Protein AF-A0A4P6MFE2-F1 (afdb_monomer_lite)

Structure (mmCIF, N/CA/C/O backbone):
data_AF-A0A4P6MFE2-F1
#
_entry.id   AF-A0A4P6MFE2-F1
#
loop_
_atom_site.group_PDB
_atom_site.id
_atom_site.type_symbol
_atom_site.label_atom_id
_atom_site.label_alt_id
_atom_site.label_comp_id
_atom_site.label_asym_id
_atom_site.label_entity_id
_atom_site.label_seq_id
_atom_site.pdbx_PDB_ins_code
_atom_site.Cartn_x
_atom_site.Cartn_y
_atom_site.Cartn_z
_atom_site.occupancy
_atom_site.B_iso_or_equiv
_atom_site.auth_seq_id
_atom_site.auth_comp_id
_atom_site.auth_asym_id
_atom_site.auth_atom_id
_atom_site.pdbx_PDB_model_num
ATOM 1 N N . MET A 1 1 ? 36.487 8.133 -42.941 1.00 57.69 1 MET A N 1
ATOM 2 C CA . MET A 1 1 ? 37.103 6.856 -43.356 1.00 57.69 1 MET A CA 1
ATOM 3 C C . MET A 1 1 ? 37.326 5.916 -42.174 1.00 57.69 1 MET A C 1
ATOM 5 O O . MET A 1 1 ? 36.623 4.921 -42.115 1.00 57.69 1 MET A O 1
ATOM 9 N N . SER A 1 2 ? 38.196 6.210 -41.194 1.00 71.75 2 SER A N 1
ATOM 10 C CA . SER A 1 2 ? 38.394 5.319 -40.022 1.00 71.75 2 SER A CA 1
ATOM 11 C C . SER A 1 2 ? 37.119 5.110 -39.191 1.00 71.75 2 SER A C 1
ATOM 13 O O . SER A 1 2 ? 36.748 3.982 -38.875 1.00 71.75 2 SER A O 1
ATOM 15 N N . LYS A 1 3 ? 36.383 6.197 -38.931 1.00 83.31 3 LYS A N 1
ATOM 16 C CA . LYS A 1 3 ? 35.107 6.154 -38.204 1.00 83.31 3 LYS A CA 1
ATOM 17 C C . LYS A 1 3 ? 34.006 5.387 -38.947 1.00 83.31 3 LYS A C 1
ATOM 19 O O . LYS A 1 3 ? 33.107 4.850 -38.314 1.00 83.31 3 LYS A O 1
ATOM 24 N N . ASP A 1 4 ? 34.088 5.276 -40.273 1.00 85.62 4 ASP A N 1
ATOM 25 C CA . ASP A 1 4 ? 33.105 4.531 -41.068 1.00 85.62 4 ASP A CA 1
ATOM 26 C C . ASP A 1 4 ? 33.291 3.019 -40.899 1.00 85.62 4 ASP A C 1
ATOM 28 O O . ASP A 1 4 ? 32.313 2.283 -40.770 1.00 85.62 4 ASP A O 1
ATOM 32 N N . ALA A 1 5 ? 34.538 2.540 -40.853 1.00 85.50 5 ALA A N 1
ATOM 33 C CA . ALA A 1 5 ? 34.845 1.142 -40.545 1.00 85.50 5 ALA A CA 1
ATOM 34 C C . ALA A 1 5 ? 34.413 0.780 -39.116 1.00 85.50 5 ALA A C 1
ATOM 36 O O . ALA A 1 5 ? 33.721 -0.219 -38.917 1.00 85.50 5 ALA A O 1
ATOM 37 N N . LEU A 1 6 ? 34.730 1.646 -38.149 1.00 87.88 6 LEU A N 1
ATOM 38 C CA . LEU A 1 6 ? 34.295 1.516 -36.759 1.00 87.88 6 LEU A CA 1
ATOM 39 C C . LEU A 1 6 ? 32.760 1.496 -36.637 1.00 87.88 6 LEU A C 1
ATOM 41 O O . LEU A 1 6 ? 32.194 0.660 -35.939 1.00 87.88 6 LEU A O 1
ATOM 45 N N . ASN A 1 7 ? 32.067 2.355 -37.387 1.00 89.94 7 ASN A N 1
ATOM 46 C CA . ASN A 1 7 ? 30.610 2.362 -37.428 1.00 89.94 7 ASN A CA 1
ATOM 47 C C . ASN A 1 7 ? 30.027 1.078 -38.031 1.00 89.94 7 ASN A C 1
ATOM 49 O O . ASN A 1 7 ? 29.059 0.571 -37.475 1.00 89.94 7 ASN A O 1
ATOM 53 N N . ALA A 1 8 ? 30.603 0.525 -39.102 1.00 87.81 8 ALA A N 1
ATOM 54 C CA . ALA A 1 8 ? 30.139 -0.757 -39.647 1.00 87.81 8 ALA A CA 1
ATOM 55 C C . ALA A 1 8 ? 30.322 -1.913 -38.657 1.00 87.81 8 ALA A C 1
ATOM 57 O O . ALA A 1 8 ? 29.468 -2.793 -38.573 1.00 87.81 8 ALA A O 1
ATOM 58 N N . PHE A 1 9 ? 31.408 -1.901 -37.883 1.00 89.75 9 PHE A N 1
ATOM 59 C CA . PHE A 1 9 ? 31.580 -2.854 -36.791 1.00 89.75 9 PHE A CA 1
ATOM 60 C C . PHE A 1 9 ? 30.488 -2.681 -35.726 1.00 89.75 9 PHE A C 1
ATOM 62 O O . PHE A 1 9 ? 29.841 -3.655 -35.345 1.00 89.75 9 PHE A O 1
ATOM 69 N N . GLY A 1 10 ? 30.193 -1.438 -35.334 1.00 91.81 10 GLY A N 1
ATOM 70 C CA . GLY A 1 10 ? 29.069 -1.133 -34.451 1.00 91.81 10 GLY A CA 1
ATOM 71 C C . GLY A 1 10 ? 27.715 -1.616 -34.981 1.00 91.81 10 GLY A C 1
ATOM 72 O O . GLY A 1 10 ? 26.922 -2.150 -34.213 1.00 91.81 10 GLY A O 1
ATOM 73 N N . ASP A 1 11 ? 27.453 -1.497 -36.287 1.00 93.00 11 ASP A N 1
ATOM 74 C CA . ASP A 1 11 ? 26.205 -1.976 -36.906 1.00 93.00 11 ASP A CA 1
ATOM 75 C C . ASP A 1 11 ? 26.032 -3.493 -36.732 1.00 93.00 11 ASP A C 1
ATOM 77 O O . ASP A 1 11 ? 24.930 -3.967 -36.452 1.00 93.00 11 ASP A O 1
ATOM 81 N N . LEU A 1 12 ? 27.125 -4.256 -36.842 1.00 91.94 12 LEU A N 1
ATOM 82 C CA . LEU A 1 12 ? 27.120 -5.703 -36.630 1.00 91.94 12 LEU A CA 1
ATOM 83 C C . LEU A 1 12 ? 26.811 -6.064 -35.170 1.00 91.94 12 LEU A C 1
ATOM 85 O O . LEU A 1 12 ? 25.981 -6.941 -34.918 1.00 91.94 12 LEU A O 1
ATOM 89 N N . ILE A 1 13 ? 27.430 -5.365 -34.214 1.00 93.19 13 ILE A N 1
ATOM 90 C CA . ILE A 1 13 ? 27.187 -5.573 -32.778 1.00 93.19 13 ILE A CA 1
ATOM 91 C C . ILE A 1 13 ? 25.732 -5.249 -32.419 1.00 93.19 13 ILE A C 1
ATOM 93 O O . ILE A 1 13 ? 25.053 -6.064 -31.792 1.00 93.19 13 ILE A O 1
ATOM 97 N N . ILE A 1 14 ? 25.223 -4.096 -32.863 1.00 95.38 14 ILE A N 1
ATOM 98 C CA . ILE A 1 14 ? 23.838 -3.687 -32.602 1.00 95.38 14 ILE A CA 1
ATOM 99 C C . ILE A 1 14 ? 22.838 -4.618 -33.294 1.00 95.38 14 ILE A C 1
ATOM 101 O O . ILE A 1 14 ? 21.817 -4.956 -32.701 1.00 95.38 14 ILE A O 1
ATOM 105 N N . GLY A 1 15 ? 23.139 -5.107 -34.499 1.00 95.31 15 GLY A N 1
ATOM 106 C CA . GLY A 1 15 ? 22.303 -6.096 -35.180 1.00 95.31 15 GLY A CA 1
ATOM 107 C C . GLY A 1 15 ? 22.151 -7.393 -34.378 1.00 95.31 15 GLY A C 1
ATOM 108 O O . GLY A 1 15 ? 21.034 -7.880 -34.200 1.00 95.31 15 GLY A O 1
ATOM 109 N N . ALA A 1 16 ? 23.252 -7.927 -33.839 1.00 93.25 16 ALA A N 1
ATOM 110 C CA . ALA A 1 16 ? 23.222 -9.130 -33.004 1.00 93.25 16 ALA A CA 1
ATOM 111 C C . ALA A 1 16 ? 22.475 -8.902 -31.677 1.00 93.25 16 ALA A C 1
ATOM 113 O O . ALA A 1 16 ? 21.668 -9.742 -31.260 1.00 93.25 16 ALA A O 1
ATOM 114 N N . ARG A 1 17 ? 22.701 -7.746 -31.040 1.00 93.94 17 ARG A N 1
ATOM 115 C CA . ARG A 1 17 ? 21.992 -7.310 -29.830 1.00 93.94 17 ARG A CA 1
ATOM 116 C C . ARG A 1 17 ? 20.483 -7.269 -30.048 1.00 93.94 17 ARG A C 1
ATOM 118 O O . ARG A 1 17 ? 19.732 -7.928 -29.331 1.00 93.94 17 ARG A O 1
ATOM 125 N N . ASP A 1 18 ? 20.048 -6.508 -31.046 1.00 94.94 18 ASP A N 1
ATOM 126 C CA . ASP A 1 18 ? 18.635 -6.258 -31.311 1.00 94.94 18 ASP A CA 1
ATOM 127 C C . ASP A 1 18 ? 17.922 -7.550 -31.723 1.00 94.94 18 ASP A C 1
ATOM 129 O O . ASP A 1 18 ? 16.813 -7.804 -31.260 1.00 94.94 18 ASP A O 1
ATOM 133 N N . GLN A 1 19 ? 18.573 -8.416 -32.508 1.00 93.75 19 GLN A N 1
ATOM 134 C CA . GLN A 1 19 ? 18.032 -9.735 -32.848 1.00 93.75 19 GLN A CA 1
ATOM 135 C C . GLN A 1 19 ? 17.847 -10.625 -31.610 1.00 93.75 19 GLN A C 1
ATOM 137 O O . GLN A 1 19 ? 16.862 -11.362 -31.516 1.00 93.75 19 GLN A O 1
ATOM 142 N N . THR A 1 20 ? 18.778 -10.560 -30.656 1.00 91.56 20 THR A N 1
ATOM 143 C CA . THR A 1 20 ? 18.694 -11.311 -29.395 1.00 91.56 20 THR A CA 1
ATOM 144 C C . THR A 1 20 ? 17.540 -10.803 -28.534 1.00 91.56 20 THR A C 1
ATOM 146 O O . THR A 1 20 ? 16.741 -11.605 -28.049 1.00 91.56 20 THR A O 1
ATOM 149 N N . LEU A 1 21 ? 17.401 -9.480 -28.404 1.00 90.44 21 LEU A N 1
ATOM 150 C CA . LEU A 1 21 ? 16.270 -8.856 -27.718 1.00 90.44 21 LEU A CA 1
ATOM 151 C C . LEU A 1 21 ? 14.937 -9.211 -28.379 1.00 90.44 21 LEU A C 1
ATOM 153 O O . LEU A 1 21 ? 14.009 -9.620 -27.688 1.00 90.44 21 LEU A O 1
ATOM 157 N N . GLU A 1 22 ? 14.838 -9.125 -29.708 1.00 91.06 22 GLU A N 1
ATOM 158 C CA . GLU A 1 22 ? 13.628 -9.505 -30.447 1.00 91.06 22 GLU A CA 1
ATOM 159 C C . GLU A 1 22 ? 13.215 -10.955 -30.161 1.00 91.06 22 GLU A C 1
ATOM 161 O O . GLU A 1 22 ? 12.031 -11.218 -29.947 1.00 91.06 22 GLU A O 1
ATOM 166 N N . ASN A 1 23 ? 14.175 -11.882 -30.116 1.00 87.62 23 ASN A N 1
ATOM 167 C CA . ASN A 1 23 ? 13.907 -13.289 -29.821 1.00 87.62 23 ASN A CA 1
ATOM 168 C C . ASN A 1 23 ? 13.422 -13.486 -28.376 1.00 87.62 23 ASN A C 1
ATOM 170 O O . ASN A 1 23 ? 12.394 -14.123 -28.161 1.00 87.62 23 ASN A O 1
ATOM 174 N N . LEU A 1 24 ? 14.101 -12.887 -27.393 1.00 86.00 24 LEU A N 1
ATOM 175 C CA . LEU A 1 24 ? 13.720 -13.004 -25.979 1.00 86.00 24 LEU A CA 1
ATOM 176 C C . LEU A 1 24 ? 12.353 -12.379 -25.687 1.00 86.00 24 LEU A C 1
ATOM 178 O O . LEU A 1 24 ? 11.550 -12.950 -24.951 1.00 86.00 24 LEU A O 1
ATOM 182 N N . LEU A 1 25 ? 12.070 -11.218 -26.278 1.00 84.94 25 LEU A N 1
ATOM 183 C CA . LEU A 1 25 ? 10.782 -10.547 -26.121 1.00 84.94 25 LEU A CA 1
ATOM 184 C C . LEU A 1 25 ? 9.653 -11.348 -26.774 1.00 84.94 25 LEU A C 1
ATOM 186 O O . LEU A 1 25 ? 8.580 -11.478 -26.185 1.00 84.94 25 LEU A O 1
ATOM 190 N N . ARG A 1 26 ? 9.902 -11.942 -27.949 1.00 84.50 26 ARG A N 1
ATOM 191 C CA . ARG A 1 26 ? 8.947 -12.848 -28.598 1.00 84.50 26 ARG A CA 1
ATOM 192 C C . ARG A 1 26 ? 8.632 -14.047 -27.705 1.00 84.50 26 ARG A C 1
ATOM 194 O O . ARG A 1 26 ? 7.463 -14.384 -27.553 1.00 84.50 26 ARG A O 1
ATOM 201 N N . ASP A 1 27 ? 9.640 -14.642 -27.072 1.00 79.31 27 ASP A N 1
ATOM 202 C CA . ASP A 1 27 ? 9.457 -15.781 -26.165 1.00 79.31 27 ASP A CA 1
ATOM 203 C C . ASP A 1 27 ? 8.660 -15.419 -24.898 1.00 79.31 27 ASP A C 1
ATOM 205 O O . ASP A 1 27 ? 7.917 -16.254 -24.371 1.00 79.31 27 ASP A O 1
ATOM 209 N N . LEU A 1 28 ? 8.772 -14.175 -24.415 1.00 75.62 28 LEU A N 1
ATOM 210 C CA . LEU A 1 28 ? 7.957 -13.666 -23.306 1.00 75.62 28 LEU A CA 1
ATOM 211 C C . LEU A 1 28 ? 6.475 -13.502 -23.683 1.00 75.62 28 LEU A C 1
ATOM 213 O O . LEU A 1 28 ? 5.611 -13.733 -22.835 1.00 75.62 28 LEU A O 1
ATOM 217 N N . ASP A 1 29 ? 6.176 -13.118 -24.928 1.00 72.81 29 ASP A N 1
ATOM 218 C CA . ASP A 1 29 ? 4.813 -12.827 -25.398 1.00 72.81 29 ASP A CA 1
ATOM 219 C C . ASP A 1 29 ? 3.970 -14.076 -25.717 1.00 72.81 29 ASP A C 1
ATOM 221 O O . ASP A 1 29 ? 2.737 -14.016 -25.690 1.00 72.81 29 ASP A O 1
ATOM 225 N N . VAL A 1 30 ? 4.589 -15.230 -25.985 1.00 72.88 30 VAL A N 1
ATOM 226 C CA . VAL A 1 30 ? 3.856 -16.468 -26.304 1.00 72.88 30 VAL A CA 1
ATOM 227 C C . VAL A 1 30 ? 3.182 -17.032 -25.044 1.00 72.88 30 VAL A C 1
ATOM 229 O O . VAL A 1 30 ? 3.787 -17.763 -24.260 1.00 72.88 30 VAL A O 1
ATOM 232 N N . ARG A 1 31 ? 1.897 -16.719 -24.833 1.00 59.81 31 ARG A N 1
ATOM 233 C CA . ARG A 1 31 ? 1.066 -17.335 -23.780 1.00 59.81 31 ARG A CA 1
ATOM 234 C C . ARG A 1 31 ? 0.709 -18.780 -24.163 1.00 59.81 31 ARG A C 1
ATOM 236 O O . ARG A 1 31 ? 0.210 -19.019 -25.256 1.00 59.81 31 ARG A O 1
ATOM 243 N N . GLY A 1 32 ? 0.930 -19.740 -23.259 1.00 51.41 32 GLY A N 1
ATOM 244 C CA . GLY A 1 32 ? 0.413 -21.115 -23.393 1.00 51.41 32 GLY A CA 1
ATOM 245 C C . GLY A 1 32 ? 1.333 -22.161 -24.036 1.00 51.41 32 GLY A C 1
ATOM 246 O O . GLY A 1 32 ? 0.904 -23.292 -24.244 1.00 51.41 32 GLY A O 1
ATOM 247 N N . SER A 1 33 ? 2.597 -21.850 -24.333 1.00 48.06 33 SER A N 1
ATOM 248 C CA . SER A 1 33 ? 3.541 -22.864 -24.826 1.00 48.06 33 SER A CA 1
ATOM 249 C C . SER A 1 33 ? 4.211 -23.608 -23.661 1.00 48.06 33 SER A C 1
ATOM 251 O O . SER A 1 33 ? 4.883 -22.966 -22.849 1.00 48.06 33 SER A O 1
ATOM 253 N N . ASN A 1 34 ? 4.127 -24.943 -23.632 1.00 49.31 34 ASN A N 1
ATOM 254 C CA . ASN A 1 34 ? 4.870 -25.858 -22.740 1.00 49.31 34 ASN A CA 1
ATOM 255 C C . ASN A 1 34 ? 6.396 -25.864 -23.006 1.00 49.31 34 ASN A C 1
ATOM 257 O O . ASN A 1 34 ? 7.039 -26.912 -23.018 1.00 49.31 34 ASN A O 1
ATOM 261 N N . HIS A 1 35 ? 6.993 -24.709 -23.286 1.00 51.62 35 HIS A N 1
ATOM 262 C CA . HIS A 1 35 ? 8.415 -24.606 -23.570 1.00 51.62 35 HIS A CA 1
ATOM 263 C C . HIS A 1 35 ? 9.216 -24.606 -22.268 1.00 51.62 35 HIS A C 1
ATOM 265 O O . HIS A 1 35 ? 9.235 -23.627 -21.524 1.00 51.62 35 HIS A O 1
ATOM 271 N N . THR A 1 36 ? 9.899 -25.721 -22.022 1.00 51.12 36 THR A N 1
ATOM 272 C CA . THR A 1 36 ? 11.020 -25.831 -21.088 1.00 51.12 36 THR A CA 1
ATOM 273 C C . THR A 1 36 ? 12.192 -25.009 -21.631 1.00 51.12 36 THR A C 1
ATOM 275 O O . THR A 1 36 ? 12.742 -25.354 -22.676 1.00 51.12 36 THR A O 1
ATOM 278 N N . GLY A 1 37 ? 12.567 -23.912 -20.967 1.00 63.19 37 GLY A N 1
ATOM 279 C CA . GLY A 1 37 ? 13.690 -23.078 -21.404 1.00 63.19 37 GLY A CA 1
ATOM 280 C C . GLY A 1 37 ? 13.824 -21.757 -20.644 1.00 63.19 37 GLY A C 1
ATOM 281 O O . GLY A 1 37 ? 13.064 -21.469 -19.723 1.00 63.19 37 GLY A O 1
ATOM 282 N N . PHE A 1 38 ? 14.787 -20.924 -21.042 1.00 63.31 38 PHE A N 1
ATOM 283 C CA . PHE A 1 38 ? 15.070 -19.634 -20.396 1.00 63.31 38 PHE A CA 1
ATOM 284 C C . PHE A 1 38 ? 13.829 -18.717 -20.327 1.00 63.31 38 PHE A C 1
ATOM 286 O O . PHE A 1 38 ? 13.573 -18.098 -19.296 1.00 63.31 38 PHE A O 1
ATOM 293 N N . GLY A 1 39 ? 12.970 -18.731 -21.354 1.00 61.16 39 GLY A N 1
ATOM 294 C CA . GLY A 1 39 ? 11.720 -17.961 -21.377 1.00 61.16 39 GLY A CA 1
ATOM 295 C C . GLY A 1 39 ? 10.705 -18.325 -20.279 1.00 61.16 39 GLY A C 1
ATOM 296 O O . GLY A 1 39 ? 9.951 -17.461 -19.836 1.00 61.16 39 GLY A O 1
ATOM 297 N N . SER A 1 40 ? 10.670 -19.566 -19.770 1.00 63.59 40 SER A N 1
ATOM 298 C CA . SER A 1 40 ? 9.804 -19.907 -18.622 1.00 63.59 40 SER A CA 1
ATOM 299 C C . SER A 1 40 ? 10.351 -19.357 -17.300 1.00 63.59 40 SER A C 1
ATOM 301 O O . SER A 1 40 ? 9.572 -18.934 -16.449 1.00 63.59 40 SER A O 1
ATOM 303 N N . LEU A 1 41 ? 11.680 -19.301 -17.142 1.00 64.25 41 LEU A N 1
ATOM 304 C CA . LEU A 1 41 ? 12.325 -18.700 -15.967 1.00 64.25 41 LEU A CA 1
ATOM 305 C C . LEU A 1 41 ? 12.090 -17.186 -15.906 1.00 64.25 41 LEU A C 1
ATOM 307 O O . LEU A 1 41 ? 11.810 -16.655 -14.832 1.00 64.25 41 LEU A O 1
ATOM 311 N N . LEU A 1 42 ? 12.156 -16.507 -17.055 1.00 66.81 42 LEU A N 1
ATOM 312 C CA . LEU A 1 42 ? 11.918 -15.065 -17.140 1.00 66.81 42 LEU A CA 1
ATOM 313 C C . LEU A 1 42 ? 10.451 -14.698 -16.855 1.00 66.81 42 LEU A C 1
ATOM 315 O O . LEU A 1 42 ? 10.189 -13.710 -16.168 1.00 66.81 42 LEU A O 1
ATOM 319 N N . ARG A 1 43 ? 9.491 -15.522 -17.306 1.00 65.44 43 ARG A N 1
ATOM 320 C CA . ARG A 1 43 ? 8.053 -15.307 -17.053 1.00 65.44 43 ARG A CA 1
ATOM 321 C C . ARG A 1 43 ? 7.695 -15.346 -15.566 1.00 65.44 43 ARG A C 1
ATOM 323 O O . ARG A 1 43 ? 6.952 -14.486 -15.102 1.00 65.44 43 ARG A O 1
ATOM 330 N N . ASN A 1 44 ? 8.277 -16.270 -14.800 1.00 59.53 44 ASN A N 1
ATOM 331 C CA . ASN A 1 44 ? 7.990 -16.403 -13.366 1.00 59.53 44 ASN A CA 1
ATOM 332 C C . ASN A 1 44 ? 8.559 -15.260 -12.508 1.00 59.53 44 ASN A C 1
ATOM 334 O O . ASN A 1 44 ? 8.157 -15.108 -11.358 1.00 59.53 44 ASN A O 1
ATOM 338 N N . ARG A 1 45 ? 9.494 -14.456 -13.036 1.00 58.38 45 ARG A N 1
ATOM 339 C CA . ARG A 1 45 ? 10.212 -13.424 -12.267 1.00 58.38 45 ARG A CA 1
ATOM 340 C C . ARG A 1 45 ? 9.870 -11.980 -12.638 1.00 58.38 45 ARG A C 1
ATOM 342 O O . ARG A 1 45 ? 1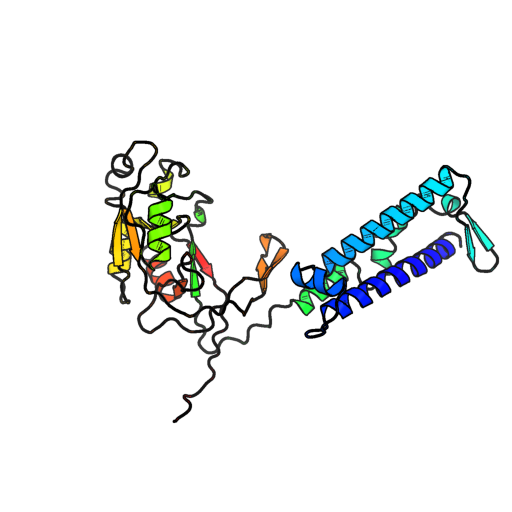0.555 -11.078 -12.172 1.00 58.38 45 ARG A O 1
ATOM 349 N N . ARG A 1 46 ? 8.806 -11.747 -13.421 1.00 65.50 46 ARG A N 1
ATOM 350 C CA . ARG A 1 46 ? 8.362 -10.393 -13.827 1.00 65.50 46 ARG A CA 1
ATOM 351 C C . ARG A 1 46 ? 9.499 -9.564 -14.453 1.00 65.50 46 ARG A C 1
ATOM 353 O O . ARG A 1 46 ? 9.700 -8.403 -14.105 1.00 65.50 46 ARG A O 1
ATOM 360 N N . VAL A 1 47 ? 10.267 -10.175 -15.353 1.00 75.88 47 VAL A N 1
ATOM 361 C CA . VAL A 1 47 ? 11.384 -9.504 -16.032 1.00 75.88 47 VAL A CA 1
ATOM 362 C C . VAL A 1 47 ? 10.840 -8.472 -17.026 1.00 75.88 47 VAL A C 1
ATOM 364 O O . VAL A 1 47 ? 9.999 -8.804 -17.858 1.00 75.88 47 VAL A O 1
ATOM 367 N N . THR A 1 48 ? 11.301 -7.223 -16.924 1.00 81.44 48 THR A N 1
ATOM 368 C CA . THR A 1 48 ? 10.898 -6.126 -17.818 1.00 81.44 48 THR A CA 1
ATOM 369 C C . THR A 1 48 ? 11.761 -6.081 -19.079 1.00 81.44 48 THR A C 1
ATOM 371 O O . THR A 1 48 ? 12.910 -6.524 -19.075 1.00 81.44 48 THR A O 1
ATOM 374 N N . ASP A 1 49 ? 11.229 -5.487 -20.150 1.00 83.56 49 ASP A N 1
ATOM 375 C CA . ASP A 1 49 ? 11.955 -5.288 -21.414 1.00 83.56 49 ASP A CA 1
ATOM 376 C C . ASP A 1 49 ? 13.238 -4.462 -21.194 1.00 83.56 49 ASP A C 1
ATOM 378 O O . ASP A 1 49 ? 14.281 -4.768 -21.770 1.00 83.56 49 ASP A O 1
ATOM 382 N N . ALA A 1 50 ? 13.181 -3.477 -20.288 1.00 82.88 50 ALA A N 1
ATOM 383 C CA . ALA A 1 50 ? 14.329 -2.674 -19.867 1.00 82.88 50 ALA A CA 1
ATOM 384 C C . ALA A 1 50 ? 15.399 -3.496 -19.142 1.00 82.88 50 ALA A C 1
ATOM 386 O O . ALA A 1 50 ? 16.575 -3.377 -19.462 1.00 82.88 50 ALA A O 1
ATOM 387 N N . LEU A 1 51 ? 14.999 -4.380 -18.223 1.00 83.44 51 LEU A N 1
ATOM 388 C CA . LEU A 1 51 ? 15.948 -5.232 -17.509 1.00 83.44 51 LEU A CA 1
ATOM 389 C C . LEU A 1 51 ? 16.642 -6.221 -18.457 1.00 83.44 51 LEU A C 1
ATOM 391 O O . LEU A 1 51 ? 17.832 -6.481 -18.311 1.00 83.44 51 LEU A O 1
ATOM 395 N N . LEU A 1 52 ? 15.923 -6.765 -19.446 1.00 87.06 52 LEU A N 1
ATOM 396 C CA . LEU A 1 52 ? 16.538 -7.624 -20.465 1.00 87.06 52 LEU A CA 1
ATOM 397 C C . LEU A 1 52 ? 17.561 -6.874 -21.314 1.00 87.06 52 LEU A C 1
ATOM 399 O O . LEU A 1 52 ? 18.630 -7.420 -21.587 1.00 87.06 52 LEU A O 1
ATOM 403 N N . ALA A 1 53 ? 17.240 -5.647 -21.724 1.00 88.94 53 ALA A N 1
ATOM 404 C CA . ALA A 1 53 ? 18.174 -4.800 -22.451 1.00 88.94 53 ALA A CA 1
ATOM 405 C C . ALA A 1 53 ? 19.415 -4.493 -21.615 1.00 88.94 53 ALA A C 1
ATOM 407 O O . ALA A 1 53 ? 20.517 -4.743 -22.085 1.00 88.94 53 ALA A O 1
ATOM 408 N N . GLU A 1 54 ? 19.246 -4.093 -20.355 1.00 86.31 54 GLU A N 1
ATOM 409 C CA . GLU A 1 54 ? 20.354 -3.788 -19.448 1.00 86.31 54 GLU A CA 1
ATOM 410 C C . GLU A 1 54 ? 21.284 -4.993 -19.240 1.00 86.31 54 GLU A C 1
ATOM 412 O O . GLU A 1 54 ? 22.506 -4.863 -19.299 1.00 86.31 54 GLU A O 1
ATOM 417 N N . VAL A 1 55 ? 20.724 -6.196 -19.072 1.00 87.06 55 VAL A N 1
ATOM 418 C CA . VAL A 1 55 ? 21.518 -7.429 -18.950 1.00 87.06 55 VAL A CA 1
ATOM 419 C C . VAL A 1 55 ? 22.337 -7.690 -20.215 1.00 87.06 55 VAL A C 1
ATOM 421 O O . VAL A 1 55 ? 23.523 -8.010 -20.125 1.00 87.06 55 VAL A O 1
ATOM 424 N N . ILE A 1 56 ? 21.728 -7.560 -21.396 1.00 91.38 56 ILE A N 1
ATOM 425 C CA . ILE A 1 56 ? 22.428 -7.773 -22.670 1.00 91.38 56 ILE A CA 1
ATOM 426 C C . ILE A 1 56 ? 23.493 -6.698 -22.892 1.00 91.38 56 ILE A C 1
ATOM 428 O O . ILE A 1 56 ? 24.597 -7.019 -23.329 1.00 91.38 56 ILE A O 1
ATOM 432 N N . ASP A 1 57 ? 23.200 -5.452 -22.540 1.00 90.75 57 ASP A N 1
ATOM 433 C CA . ASP A 1 57 ? 24.120 -4.322 -22.672 1.00 90.75 57 ASP A CA 1
ATOM 434 C C . ASP A 1 57 ? 25.338 -4.501 -21.789 1.00 90.75 57 ASP A C 1
ATOM 436 O O . ASP A 1 57 ? 26.466 -4.304 -22.238 1.00 90.75 57 ASP A O 1
ATOM 440 N N . HIS A 1 58 ? 25.125 -4.970 -20.563 1.00 88.50 58 HIS A N 1
ATOM 441 C CA . HIS A 1 58 ? 26.206 -5.266 -19.643 1.00 88.50 58 HIS A CA 1
ATOM 442 C C . HIS A 1 58 ? 27.084 -6.427 -20.137 1.00 88.50 58 HIS A C 1
ATOM 444 O O . HIS A 1 58 ? 28.311 -6.371 -20.036 1.00 88.50 58 HIS A O 1
ATOM 450 N N . LEU A 1 59 ? 26.486 -7.466 -20.731 1.00 88.56 59 LEU A N 1
ATOM 451 C CA . LEU A 1 59 ? 27.238 -8.563 -21.350 1.00 88.56 59 LEU A CA 1
ATOM 452 C C . LEU A 1 59 ? 28.070 -8.083 -22.546 1.00 88.56 59 LEU A C 1
ATOM 454 O O . LEU A 1 59 ? 29.239 -8.452 -22.662 1.00 88.56 59 LEU A O 1
ATOM 458 N N . LEU A 1 60 ? 27.495 -7.247 -23.413 1.00 89.81 60 LEU A N 1
ATOM 459 C CA . LEU A 1 60 ? 28.204 -6.672 -24.557 1.00 89.81 60 LEU A CA 1
ATOM 460 C C . LEU A 1 60 ? 29.331 -5.744 -24.114 1.00 89.81 60 LEU A C 1
ATOM 462 O O . LEU A 1 60 ? 30.429 -5.831 -24.656 1.00 89.81 60 LEU A O 1
ATOM 466 N N . PHE A 1 61 ? 29.089 -4.905 -23.109 1.00 89.44 61 PHE A N 1
ATOM 467 C CA . PHE A 1 61 ? 30.105 -4.044 -22.516 1.00 89.44 61 PHE A CA 1
ATOM 468 C C . PHE A 1 61 ? 31.297 -4.864 -22.016 1.00 89.44 61 PHE A C 1
ATOM 470 O O . PHE A 1 61 ? 32.427 -4.617 -22.434 1.00 89.44 61 PHE A O 1
ATOM 477 N N . ASN A 1 62 ? 31.043 -5.889 -21.199 1.00 85.12 62 ASN A N 1
ATOM 478 C CA . ASN A 1 62 ? 32.097 -6.746 -20.661 1.00 85.12 62 ASN A CA 1
ATOM 479 C C . ASN A 1 62 ? 32.855 -7.489 -21.770 1.00 85.12 62 ASN A C 1
ATOM 481 O O . ASN A 1 62 ? 34.073 -7.627 -21.694 1.00 85.12 62 ASN A O 1
ATOM 485 N N . LEU A 1 63 ? 32.161 -7.920 -22.828 1.00 87.31 63 LEU A N 1
ATOM 486 C CA . LEU A 1 63 ? 32.800 -8.531 -23.992 1.00 87.31 63 LEU A CA 1
ATOM 487 C C . LEU A 1 63 ? 33.716 -7.539 -24.726 1.00 87.31 63 LEU A C 1
ATOM 489 O O . LEU A 1 63 ? 34.835 -7.901 -25.080 1.00 87.31 63 LEU A O 1
ATOM 493 N N . MET A 1 64 ? 33.271 -6.297 -24.941 1.00 87.25 64 MET A N 1
ATOM 494 C CA . MET A 1 64 ? 34.079 -5.262 -25.598 1.00 87.25 64 MET A CA 1
ATOM 495 C C . MET A 1 64 ? 35.314 -4.894 -24.771 1.00 87.25 64 MET A C 1
ATOM 497 O O . MET A 1 64 ? 36.401 -4.765 -25.333 1.00 87.25 64 MET A O 1
ATOM 501 N N . VAL A 1 65 ? 35.166 -4.779 -23.447 1.00 85.06 65 VAL A N 1
ATOM 502 C CA . VAL A 1 65 ? 36.290 -4.550 -22.527 1.00 85.06 65 VAL A CA 1
ATOM 503 C C . VAL A 1 65 ? 37.280 -5.710 -22.597 1.00 85.06 65 VAL A C 1
ATOM 505 O O . VAL A 1 65 ? 38.463 -5.476 -22.813 1.00 85.06 65 VAL A O 1
ATOM 508 N N . ALA A 1 66 ? 36.808 -6.956 -22.512 1.00 84.56 66 ALA A N 1
ATOM 509 C CA . ALA A 1 66 ? 37.674 -8.132 -22.565 1.00 84.56 66 ALA A CA 1
ATOM 510 C C . ALA A 1 66 ? 38.441 -8.241 -23.893 1.00 84.56 66 ALA A C 1
ATOM 512 O O . ALA A 1 66 ? 39.626 -8.578 -23.897 1.00 84.56 66 ALA A O 1
ATOM 513 N N . ILE A 1 67 ? 37.795 -7.930 -25.023 1.00 83.38 67 ILE A N 1
ATOM 514 C CA . ILE A 1 67 ? 38.457 -7.877 -26.334 1.00 83.38 67 ILE A CA 1
ATOM 515 C C . ILE A 1 67 ? 39.569 -6.823 -26.323 1.00 83.38 67 ILE A C 1
ATOM 517 O O . ILE A 1 67 ? 40.690 -7.118 -26.730 1.00 83.38 67 ILE A O 1
ATOM 521 N N . GLN A 1 68 ? 39.281 -5.625 -25.814 1.00 81.38 68 GLN A N 1
ATOM 522 C CA . GLN A 1 68 ? 40.241 -4.525 -25.763 1.00 81.38 68 GLN A CA 1
ATOM 523 C C . GLN A 1 68 ? 41.419 -4.821 -24.817 1.00 81.38 68 GLN A C 1
ATOM 525 O O . GLN A 1 68 ? 42.568 -4.567 -25.164 1.00 81.38 68 GLN A O 1
ATOM 530 N N . GLU A 1 69 ? 41.167 -5.406 -23.646 1.00 80.75 69 GLU A N 1
ATOM 531 C CA . GLU A 1 69 ? 42.213 -5.814 -22.700 1.00 80.75 69 GLU A CA 1
ATOM 532 C C . GLU A 1 69 ? 43.089 -6.943 -23.254 1.00 80.75 69 GLU A C 1
ATOM 534 O O . GLU A 1 69 ? 44.304 -6.951 -23.037 1.00 80.75 69 GLU A O 1
ATOM 539 N N . THR A 1 70 ? 42.500 -7.885 -23.997 1.00 78.94 70 THR A N 1
ATOM 540 C CA . THR A 1 70 ? 43.248 -8.969 -24.655 1.00 78.94 70 THR A CA 1
ATOM 541 C C . THR A 1 70 ? 44.153 -8.420 -25.758 1.00 78.94 70 THR A C 1
ATOM 543 O O . THR A 1 70 ? 45.300 -8.851 -25.874 1.00 78.94 70 THR A O 1
ATOM 546 N N . ASP A 1 71 ? 43.678 -7.431 -26.517 1.00 70.31 71 ASP A N 1
ATOM 547 C CA . ASP A 1 71 ? 44.469 -6.732 -27.536 1.00 70.31 71 ASP A CA 1
ATOM 548 C C . ASP A 1 71 ? 45.682 -6.021 -26.916 1.00 70.31 71 ASP A C 1
ATOM 550 O O . ASP A 1 71 ? 46.825 -6.209 -27.338 1.00 70.31 71 ASP A O 1
ATOM 554 N N . ILE A 1 72 ? 45.453 -5.314 -25.804 1.00 70.56 72 ILE A N 1
ATOM 555 C CA . ILE A 1 72 ? 46.496 -4.585 -25.072 1.00 70.56 72 ILE A CA 1
ATOM 556 C C . ILE A 1 72 ? 47.524 -5.529 -24.423 1.00 70.56 72 ILE A C 1
ATOM 558 O O . ILE A 1 72 ? 48.712 -5.206 -24.385 1.00 70.56 72 ILE A O 1
ATOM 562 N N . SER A 1 73 ? 47.091 -6.672 -23.880 1.00 72.62 73 SER A N 1
ATOM 563 C CA . SER A 1 73 ? 47.936 -7.530 -23.032 1.00 72.62 73 SER A CA 1
ATOM 564 C C . SER A 1 73 ? 48.564 -8.742 -23.729 1.00 72.62 73 SER A C 1
ATOM 566 O O . SER A 1 73 ? 49.577 -9.240 -23.236 1.00 72.62 73 SER A O 1
ATOM 568 N N . GLN A 1 74 ? 48.001 -9.235 -24.841 1.00 60.31 74 GLN A N 1
ATOM 569 C CA . GLN A 1 74 ? 48.396 -10.517 -25.456 1.00 60.31 74 GLN A CA 1
ATOM 570 C C . GLN A 1 74 ? 48.772 -10.443 -26.949 1.00 60.31 74 GLN A C 1
ATOM 572 O O . GLN A 1 74 ? 48.818 -11.476 -27.611 1.00 60.31 74 GLN A O 1
ATOM 577 N N . GLU A 1 75 ? 49.049 -9.253 -27.496 1.00 66.75 75 GLU A N 1
ATOM 578 C CA . GLU A 1 75 ? 49.385 -9.024 -28.921 1.00 66.75 75 GLU A CA 1
ATOM 579 C C . GLU A 1 75 ? 48.280 -9.416 -29.935 1.00 66.75 75 GLU A C 1
ATOM 581 O O . GLU A 1 75 ? 48.510 -9.410 -31.151 1.00 66.75 75 GLU A O 1
ATOM 586 N N . VAL A 1 76 ? 47.061 -9.733 -29.482 1.00 72.50 76 VAL A N 1
ATOM 587 C CA . VAL A 1 76 ? 45.935 -10.098 -30.359 1.00 72.50 76 VAL A CA 1
ATOM 588 C C . VAL A 1 76 ? 45.239 -8.841 -30.873 1.00 72.50 76 VAL A C 1
ATOM 590 O O . VAL A 1 76 ? 44.288 -8.360 -30.270 1.00 72.50 76 VAL A O 1
ATOM 593 N N . ARG A 1 77 ? 45.676 -8.342 -32.031 1.00 78.31 77 ARG A N 1
ATOM 594 C CA . ARG A 1 77 ? 45.119 -7.113 -32.617 1.00 78.31 77 ARG A CA 1
ATOM 595 C C . ARG A 1 77 ? 43.769 -7.308 -33.284 1.00 78.31 77 ARG A C 1
ATOM 597 O O . ARG A 1 77 ? 43.672 -8.023 -34.289 1.00 78.31 77 ARG A O 1
ATOM 604 N N . LEU A 1 78 ? 42.752 -6.597 -32.805 1.00 81.62 78 LEU A N 1
ATOM 605 C CA . LEU A 1 78 ? 41.469 -6.512 -33.483 1.00 81.62 78 LEU A CA 1
ATOM 606 C C . LEU A 1 78 ? 41.582 -5.572 -34.688 1.00 81.62 78 LEU A C 1
ATOM 608 O O . LEU A 1 78 ? 41.883 -4.384 -34.570 1.00 81.62 78 LEU A O 1
ATOM 612 N N . LYS A 1 79 ? 41.298 -6.110 -35.875 1.00 87.12 79 LYS A N 1
ATOM 613 C CA . LYS A 1 79 ? 41.357 -5.365 -37.134 1.00 87.12 79 LYS A CA 1
ATOM 614 C C . LYS A 1 79 ? 40.042 -5.450 -37.889 1.00 87.12 79 LYS A C 1
ATOM 616 O O . LYS A 1 79 ? 39.480 -6.532 -38.048 1.00 87.12 79 LYS A O 1
ATOM 621 N N . ILE A 1 80 ? 39.589 -4.316 -38.412 1.00 86.31 80 ILE A N 1
ATOM 622 C CA . ILE A 1 80 ? 38.384 -4.209 -39.236 1.00 86.31 80 ILE A CA 1
ATOM 623 C C . ILE A 1 80 ? 38.813 -4.016 -40.689 1.00 86.31 80 ILE A C 1
ATOM 625 O O . ILE A 1 80 ? 39.427 -3.007 -41.034 1.00 86.31 80 ILE A O 1
ATOM 629 N N . ALA A 1 81 ? 38.484 -4.980 -41.549 1.00 87.00 81 ALA A N 1
ATOM 630 C CA . ALA A 1 81 ? 38.699 -4.867 -42.987 1.00 87.00 81 ALA A CA 1
ATOM 631 C C . ALA A 1 81 ? 37.442 -4.306 -43.668 1.00 87.00 81 ALA A C 1
ATOM 633 O O . ALA A 1 81 ? 36.374 -4.915 -43.597 1.00 87.00 81 ALA A O 1
ATOM 634 N N . ARG A 1 82 ? 37.565 -3.162 -44.346 1.00 84.38 82 ARG A N 1
ATOM 635 C CA . ARG A 1 82 ? 36.479 -2.533 -45.107 1.00 84.38 82 ARG A CA 1
ATOM 636 C C . ARG A 1 82 ? 37.019 -1.911 -46.390 1.00 84.38 82 ARG A C 1
ATOM 638 O O . ARG A 1 82 ? 38.036 -1.228 -46.368 1.00 84.38 82 ARG A O 1
ATOM 645 N N . ASP A 1 83 ? 36.339 -2.166 -47.507 1.00 88.25 83 ASP A N 1
ATOM 646 C CA . ASP A 1 83 ? 36.673 -1.606 -48.826 1.00 88.25 83 ASP A CA 1
ATOM 647 C C . ASP A 1 83 ? 38.155 -1.811 -49.214 1.00 88.25 83 ASP A C 1
ATOM 649 O O . ASP A 1 83 ? 38.815 -0.935 -49.767 1.00 88.25 83 ASP A O 1
ATOM 653 N N . GLY A 1 84 ? 38.706 -2.983 -48.869 1.00 87.25 84 GLY A N 1
ATOM 654 C CA . GLY A 1 84 ? 40.107 -3.348 -49.118 1.00 87.25 84 GLY A CA 1
ATOM 655 C C . GLY A 1 84 ? 41.131 -2.714 -48.168 1.00 87.25 84 GLY A C 1
ATOM 656 O O . GLY A 1 84 ? 42.314 -3.029 -48.267 1.00 87.25 84 GLY A O 1
ATOM 657 N N . THR A 1 85 ? 40.699 -1.866 -47.232 1.00 87.62 85 THR A N 1
ATOM 658 C CA . THR A 1 85 ? 41.553 -1.244 -46.211 1.00 87.62 85 THR A CA 1
ATOM 659 C C . THR A 1 85 ? 41.382 -1.954 -44.873 1.00 87.62 85 THR A C 1
ATOM 661 O O . THR A 1 85 ? 40.276 -2.348 -44.507 1.00 87.62 85 THR A O 1
ATOM 664 N N . VAL A 1 86 ? 42.478 -2.133 -44.135 1.00 89.19 86 VAL A N 1
ATOM 665 C CA . VAL A 1 86 ? 42.472 -2.741 -42.800 1.00 89.19 86 VAL A CA 1
ATOM 666 C C . VAL A 1 86 ? 42.746 -1.658 -41.766 1.00 89.19 86 VAL A C 1
ATOM 668 O O . VAL A 1 86 ? 43.757 -0.966 -41.858 1.00 89.19 86 VAL A O 1
ATOM 671 N N . HIS A 1 87 ? 41.852 -1.526 -40.792 1.00 86.81 87 HIS A N 1
ATOM 672 C CA . HIS A 1 87 ? 41.945 -0.555 -39.707 1.00 86.81 87 HIS A CA 1
ATOM 673 C C . HIS A 1 87 ? 42.188 -1.278 -38.384 1.00 86.81 87 HIS A C 1
ATOM 675 O O . HIS A 1 87 ? 41.455 -2.210 -38.057 1.00 86.81 87 HIS A O 1
ATOM 681 N N . ASP A 1 88 ? 43.208 -0.859 -37.640 1.00 86.19 88 ASP A N 1
ATOM 682 C CA . ASP A 1 88 ? 43.440 -1.308 -36.266 1.00 86.19 88 ASP A CA 1
ATOM 683 C C . ASP A 1 88 ? 42.458 -0.580 -35.337 1.00 86.19 88 ASP A C 1
ATOM 685 O O . ASP A 1 88 ? 42.299 0.639 -35.433 1.00 86.19 88 ASP A O 1
ATOM 689 N N . VAL A 1 89 ? 41.738 -1.321 -34.494 1.00 82.69 89 VAL A N 1
ATOM 690 C CA . VAL A 1 89 ? 40.671 -0.747 -33.665 1.00 82.69 89 VAL A CA 1
ATOM 691 C C . VAL A 1 89 ? 41.225 0.231 -32.630 1.00 82.69 89 VAL A C 1
ATOM 693 O O . VAL A 1 89 ? 40.627 1.284 -32.417 1.00 82.69 89 VAL A O 1
ATOM 696 N N . LEU A 1 90 ? 42.394 -0.055 -32.055 1.00 79.94 90 LEU A N 1
ATOM 697 C CA . LEU A 1 90 ? 43.023 0.822 -31.062 1.00 79.94 90 LEU A CA 1
ATOM 698 C C . LEU A 1 90 ? 43.528 2.141 -31.667 1.00 79.94 90 LEU A C 1
ATOM 700 O O . LEU A 1 90 ? 43.744 3.109 -30.947 1.00 79.94 90 LEU A O 1
ATOM 704 N N . GLU A 1 91 ? 43.707 2.202 -32.989 1.00 83.06 91 GLU A N 1
ATOM 705 C CA . GLU A 1 91 ? 44.127 3.423 -33.687 1.00 83.06 91 GLU A CA 1
ATOM 706 C C . GLU A 1 91 ? 42.947 4.335 -34.056 1.00 83.06 91 GLU A C 1
ATOM 708 O O . GLU A 1 91 ? 43.151 5.482 -34.460 1.00 83.06 91 GLU A O 1
ATOM 713 N N . ILE A 1 92 ? 41.710 3.833 -33.967 1.00 83.56 92 ILE A N 1
ATOM 714 C CA . ILE A 1 92 ? 40.516 4.530 -34.469 1.00 83.56 92 ILE A CA 1
ATOM 715 C C . ILE A 1 92 ? 39.476 4.838 -33.389 1.00 83.56 92 ILE A C 1
ATOM 717 O O . ILE A 1 92 ? 38.514 5.548 -33.689 1.00 83.56 92 ILE A O 1
ATOM 721 N N . THR A 1 93 ? 39.648 4.332 -32.166 1.00 82.12 93 THR A N 1
ATOM 722 C CA . THR A 1 93 ? 38.801 4.654 -31.010 1.00 82.12 93 THR A CA 1
ATOM 723 C C . THR A 1 93 ? 39.602 4.646 -29.708 1.00 82.12 93 THR A C 1
ATOM 725 O O . THR A 1 93 ? 40.521 3.848 -29.542 1.00 82.12 93 THR A O 1
ATOM 728 N N . ASP A 1 94 ? 39.207 5.508 -28.767 1.00 79.44 94 ASP A N 1
ATOM 729 C CA . ASP A 1 94 ? 39.754 5.551 -27.404 1.00 79.44 94 ASP A CA 1
ATOM 730 C C . ASP A 1 94 ? 39.183 4.427 -26.510 1.00 79.44 94 ASP A C 1
ATOM 732 O O . ASP A 1 94 ? 39.648 4.206 -25.390 1.00 79.44 94 ASP A O 1
ATOM 736 N N . GLY A 1 95 ? 38.176 3.691 -26.998 1.00 84.81 95 GLY A N 1
ATOM 737 C CA . GLY A 1 95 ? 37.682 2.478 -26.358 1.00 84.81 95 GLY A CA 1
ATOM 738 C C . GLY A 1 95 ? 36.344 1.992 -26.910 1.00 84.81 95 GLY A C 1
ATOM 739 O O . GLY A 1 95 ? 35.361 2.732 -26.945 1.00 84.81 95 GLY A O 1
ATOM 740 N N . LEU A 1 96 ? 36.274 0.702 -27.252 1.00 85.94 96 LEU A N 1
ATOM 741 C CA . LEU A 1 96 ? 35.082 0.067 -27.832 1.00 85.94 96 LEU A CA 1
ATOM 742 C C . LEU A 1 96 ? 33.852 0.172 -26.924 1.00 85.94 96 LEU A C 1
ATOM 744 O O . LEU A 1 96 ? 32.731 0.356 -27.392 1.00 85.94 96 LEU A O 1
ATOM 748 N N . ALA A 1 97 ? 34.065 0.075 -25.615 1.00 85.06 97 ALA A N 1
ATOM 749 C CA . ALA A 1 97 ? 33.004 0.214 -24.630 1.00 85.06 97 ALA A CA 1
ATOM 750 C C . ALA A 1 97 ? 32.402 1.636 -24.607 1.00 85.06 97 ALA A C 1
ATOM 752 O O . ALA A 1 97 ? 31.193 1.797 -24.430 1.00 85.06 97 ALA A O 1
ATOM 753 N N . GLY A 1 98 ? 33.229 2.662 -24.845 1.00 83.69 98 GLY A N 1
ATOM 754 C CA . GLY A 1 98 ? 32.793 4.058 -24.946 1.00 83.69 98 GLY A CA 1
ATOM 755 C C . GLY A 1 98 ? 31.979 4.334 -26.213 1.00 83.69 98 GLY A C 1
ATOM 756 O O . GLY A 1 98 ? 31.015 5.101 -26.177 1.00 83.69 98 GLY A O 1
ATOM 757 N N . GLU A 1 99 ? 32.297 3.644 -27.310 1.00 90.94 99 GLU A N 1
ATOM 758 C CA . GLU A 1 99 ? 31.497 3.688 -28.540 1.00 90.94 99 GLU A CA 1
ATOM 759 C C . GLU A 1 99 ? 30.136 2.994 -28.380 1.00 90.94 99 GLU A C 1
ATOM 761 O O . GLU A 1 99 ? 29.225 3.261 -29.158 1.00 90.94 99 GLU A O 1
ATOM 766 N N . LEU A 1 100 ? 29.961 2.120 -27.382 1.00 87.75 100 LEU A N 1
ATOM 767 C CA . LEU A 1 100 ? 28.732 1.349 -27.189 1.00 87.75 100 LEU A CA 1
ATOM 768 C C . LEU A 1 100 ? 27.660 2.105 -26.379 1.00 87.75 100 LEU A C 1
ATOM 770 O O . LEU A 1 100 ? 26.533 2.237 -26.862 1.00 87.75 100 LEU A O 1
ATOM 774 N N . LEU A 1 101 ? 28.000 2.576 -25.168 1.00 83.50 101 LEU A N 1
ATOM 775 C CA . LEU A 1 101 ? 27.027 2.977 -24.127 1.00 83.50 101 LEU A CA 1
ATOM 776 C C . LEU A 1 101 ? 26.839 4.489 -23.918 1.00 83.50 101 LEU A C 1
ATOM 778 O O . LEU A 1 101 ? 26.035 4.891 -23.083 1.00 83.50 101 LEU A O 1
ATOM 782 N N . THR A 1 102 ? 27.584 5.348 -24.612 1.00 84.25 102 THR A N 1
ATOM 783 C CA . THR A 1 102 ? 27.443 6.802 -24.419 1.00 84.25 102 THR A CA 1
ATOM 784 C C . THR A 1 102 ? 26.145 7.341 -25.032 1.00 84.25 102 THR A C 1
ATOM 786 O O . THR A 1 102 ? 25.532 6.701 -25.888 1.00 84.25 102 THR A O 1
ATOM 789 N N . ASP A 1 103 ? 25.763 8.573 -24.680 1.00 80.56 103 ASP A N 1
ATOM 790 C CA . ASP A 1 103 ? 24.618 9.277 -25.293 1.00 80.56 103 ASP A CA 1
ATOM 791 C C . ASP A 1 103 ? 24.747 9.422 -26.822 1.00 80.56 103 ASP A C 1
ATOM 793 O O . ASP A 1 103 ? 23.767 9.648 -27.532 1.00 80.56 103 ASP A O 1
ATOM 797 N N . GLN A 1 104 ? 25.976 9.312 -27.337 1.00 85.44 104 GLN A N 1
ATOM 798 C CA . GLN A 1 104 ? 26.317 9.310 -28.761 1.00 85.44 104 GLN A CA 1
ATOM 799 C C . GLN A 1 104 ? 26.859 7.948 -29.227 1.00 85.44 104 GLN A C 1
ATOM 801 O O . GLN A 1 104 ? 27.443 7.852 -30.304 1.00 85.44 104 GLN A O 1
ATOM 806 N N . GLY A 1 105 ? 26.687 6.905 -28.419 1.00 88.38 105 GLY A N 1
ATOM 807 C CA . GLY A 1 105 ? 27.144 5.555 -28.696 1.00 88.38 105 GLY A CA 1
ATOM 808 C C . GLY A 1 105 ? 26.224 4.810 -29.659 1.00 88.38 105 GLY A C 1
ATOM 809 O O . GLY A 1 105 ? 25.122 5.251 -30.005 1.00 88.38 105 GLY A O 1
ATOM 810 N N . TRP A 1 106 ? 26.670 3.639 -30.099 1.00 93.94 106 TRP A N 1
ATOM 811 C CA . TRP A 1 106 ? 25.970 2.817 -31.075 1.00 93.94 106 TRP A CA 1
ATOM 812 C C . TRP A 1 106 ? 24.583 2.389 -30.601 1.00 93.94 106 TRP A C 1
ATOM 814 O O . TRP A 1 106 ? 23.669 2.370 -31.424 1.00 93.94 106 TRP A O 1
ATOM 824 N N . ILE A 1 107 ? 24.379 2.096 -29.309 1.00 89.12 107 ILE A N 1
ATOM 825 C CA . ILE A 1 107 ? 23.042 1.736 -28.809 1.00 89.12 107 ILE A CA 1
ATOM 826 C C . ILE A 1 107 ? 22.082 2.915 -28.986 1.00 89.12 107 ILE A C 1
ATOM 828 O O . ILE A 1 107 ? 21.024 2.758 -29.597 1.00 89.12 107 ILE A O 1
ATOM 832 N N . ALA A 1 108 ? 22.475 4.107 -28.533 1.00 87.50 108 ALA A N 1
ATOM 833 C CA . ALA A 1 108 ? 21.655 5.310 -28.639 1.00 87.50 108 ALA A CA 1
ATOM 834 C C . ALA A 1 108 ? 21.348 5.681 -30.102 1.00 87.50 108 ALA A C 1
ATOM 836 O O . ALA A 1 108 ? 20.213 6.032 -30.431 1.00 87.50 108 ALA A O 1
ATOM 837 N N . GLN A 1 109 ? 22.342 5.573 -30.990 1.00 90.81 109 GLN A N 1
ATOM 838 C CA . GLN A 1 109 ? 22.223 6.012 -32.383 1.00 90.81 109 GLN A CA 1
ATOM 839 C C . GLN A 1 109 ? 21.547 4.991 -33.303 1.00 90.81 109 GLN A C 1
ATOM 841 O O . GLN A 1 109 ? 20.852 5.381 -34.243 1.00 90.81 109 GLN A O 1
ATOM 846 N N . LYS A 1 110 ? 21.774 3.693 -33.079 1.00 92.69 110 LYS A N 1
ATOM 847 C CA . LYS A 1 110 ? 21.499 2.653 -34.085 1.00 92.69 110 LYS A CA 1
ATOM 848 C C . LYS A 1 110 ? 20.491 1.610 -33.630 1.00 92.69 110 LYS A C 1
ATOM 850 O O . LYS A 1 110 ? 19.861 0.987 -34.481 1.00 92.69 110 LYS A O 1
ATOM 855 N N . SER A 1 111 ? 20.307 1.416 -32.323 1.00 92.56 111 SER A N 1
ATOM 856 C CA . SER A 1 111 ? 19.419 0.362 -31.834 1.00 92.56 111 SER A CA 1
ATOM 857 C C . SER A 1 111 ? 17.933 0.694 -32.041 1.00 92.56 111 SER A C 1
ATOM 859 O O . SER A 1 111 ? 17.457 1.830 -31.891 1.00 92.56 111 SER A O 1
ATOM 861 N N . LYS A 1 112 ? 17.151 -0.340 -32.358 1.00 90.94 112 LYS A N 1
ATOM 862 C CA . LYS A 1 112 ? 15.682 -0.326 -32.294 1.00 90.94 112 LYS A CA 1
ATOM 863 C C . LYS A 1 112 ? 15.160 -0.355 -30.854 1.00 90.94 112 LYS A C 1
ATOM 865 O O . LYS A 1 112 ? 14.018 0.029 -30.628 1.00 90.94 112 LYS A O 1
ATOM 870 N N . PHE A 1 113 ? 15.998 -0.764 -29.908 1.00 86.44 113 PHE A N 1
ATOM 871 C CA . PHE A 1 113 ? 15.744 -0.837 -28.471 1.00 86.44 113 PHE A CA 1
ATOM 872 C C . PHE A 1 113 ? 16.702 0.088 -27.717 1.00 86.44 113 PHE A C 1
ATOM 874 O O . PHE A 1 113 ? 17.384 -0.343 -26.787 1.00 86.44 113 PHE A O 1
ATOM 881 N N . SER A 1 114 ? 16.808 1.343 -28.150 1.00 83.69 114 SER A N 1
ATOM 882 C CA . SER A 1 114 ? 17.418 2.370 -27.306 1.00 83.69 114 SER A CA 1
ATOM 883 C C . SER A 1 114 ? 16.538 2.620 -26.079 1.00 83.69 114 SER A C 1
ATOM 885 O O . SER A 1 114 ? 15.330 2.380 -26.144 1.00 83.69 114 SER A O 1
ATOM 887 N N . ASP A 1 115 ? 17.108 3.141 -24.991 1.00 76.00 115 ASP A N 1
ATOM 888 C CA . ASP A 1 115 ? 16.393 3.380 -23.725 1.00 76.00 115 ASP A CA 1
ATOM 889 C C . ASP A 1 115 ? 15.068 4.110 -23.939 1.00 76.00 115 ASP A C 1
ATOM 891 O O . ASP A 1 115 ? 14.016 3.660 -23.493 1.00 76.00 115 ASP A O 1
ATOM 895 N N . ARG A 1 116 ? 15.085 5.161 -24.764 1.00 74.62 116 ARG A N 1
ATOM 896 C CA . ARG A 1 116 ? 13.882 5.906 -25.147 1.00 74.62 116 ARG A CA 1
ATOM 897 C C . ARG A 1 116 ? 12.814 5.029 -25.813 1.00 74.62 116 ARG A C 1
ATOM 899 O O . ARG A 1 116 ? 11.636 5.153 -25.499 1.00 74.62 116 ARG A O 1
ATOM 906 N N . LYS A 1 117 ? 13.204 4.155 -26.744 1.00 77.19 117 LYS A N 1
ATOM 907 C CA . LYS A 1 117 ? 12.266 3.279 -27.467 1.00 77.19 117 LYS A CA 1
ATOM 908 C C . LYS A 1 117 ? 11.766 2.138 -26.587 1.00 77.19 117 LYS A C 1
ATOM 910 O O . LYS A 1 117 ? 10.617 1.731 -26.720 1.00 77.19 117 LYS A O 1
ATOM 915 N N . ILE A 1 118 ? 12.603 1.628 -25.682 1.00 76.06 118 ILE A N 1
ATOM 916 C CA . ILE A 1 118 ? 12.195 0.652 -24.668 1.00 76.06 118 ILE A CA 1
ATOM 917 C C . ILE A 1 118 ? 11.191 1.292 -23.715 1.00 76.06 118 ILE A C 1
ATOM 919 O O . ILE A 1 118 ? 10.178 0.669 -23.412 1.00 76.06 118 ILE A O 1
ATOM 923 N N . GLU A 1 119 ? 11.422 2.527 -23.274 1.00 70.19 119 GLU A N 1
ATOM 924 C CA . GLU A 1 119 ? 10.476 3.277 -22.450 1.00 70.19 119 GLU A CA 1
ATOM 925 C C . GLU A 1 119 ? 9.151 3.518 -23.179 1.00 70.19 119 GLU A C 1
ATOM 927 O O . GLU A 1 119 ? 8.094 3.291 -22.595 1.00 70.19 119 GLU A O 1
ATOM 932 N N . GLU A 1 120 ? 9.186 3.930 -24.451 1.00 74.69 120 GLU A N 1
ATOM 933 C CA . GLU A 1 120 ? 7.993 4.117 -25.289 1.00 74.69 120 GLU A CA 1
ATOM 934 C C . GLU A 1 120 ? 7.227 2.796 -25.465 1.00 74.69 120 GLU A C 1
ATOM 936 O O . GLU A 1 120 ? 6.031 2.735 -25.196 1.00 74.69 120 GLU A O 1
ATOM 941 N N . ARG A 1 121 ? 7.916 1.701 -25.799 1.00 69.19 121 ARG A N 1
ATOM 942 C CA . ARG A 1 121 ? 7.303 0.379 -25.985 1.00 69.19 121 ARG A CA 1
ATOM 943 C C . ARG A 1 121 ? 6.798 -0.231 -24.675 1.00 69.19 121 ARG A C 1
ATOM 945 O O . ARG A 1 121 ? 5.749 -0.867 -24.665 1.00 69.19 121 ARG A O 1
ATOM 952 N N . THR A 1 122 ? 7.498 -0.010 -23.564 1.00 64.31 122 THR A N 1
ATOM 953 C CA . THR A 1 122 ? 7.029 -0.360 -22.213 1.00 64.31 122 THR A CA 1
ATOM 954 C C . THR A 1 122 ? 5.778 0.454 -21.893 1.00 64.31 122 THR A C 1
ATOM 956 O O . THR A 1 122 ? 4.785 -0.095 -21.433 1.00 64.31 122 THR A O 1
ATOM 959 N N . ARG A 1 123 ? 5.769 1.750 -22.209 1.00 63.47 123 ARG A N 1
ATOM 960 C CA . ARG A 1 123 ? 4.598 2.611 -22.032 1.00 63.47 123 ARG A CA 1
ATOM 961 C C . ARG A 1 123 ? 3.424 2.206 -22.920 1.00 63.47 123 ARG A C 1
ATOM 963 O O . ARG A 1 123 ? 2.306 2.412 -22.490 1.00 63.47 123 ARG A O 1
ATOM 970 N N . GLU A 1 124 ? 3.641 1.659 -24.115 1.00 66.56 124 GLU A N 1
ATOM 971 C CA . GLU A 1 124 ? 2.574 1.172 -25.005 1.00 66.56 124 GLU A CA 1
ATOM 972 C C . GLU A 1 124 ? 2.050 -0.209 -24.587 1.00 66.56 124 GLU A C 1
ATOM 974 O O . GLU A 1 124 ? 0.845 -0.402 -24.442 1.00 66.56 124 GLU A O 1
ATOM 979 N N . ARG A 1 125 ? 2.951 -1.170 -24.346 1.00 59.91 125 ARG A N 1
ATOM 980 C CA . ARG A 1 125 ? 2.621 -2.544 -23.918 1.00 59.91 125 ARG A CA 1
ATOM 981 C C . ARG A 1 125 ? 1.968 -2.574 -22.544 1.00 59.91 125 ARG A C 1
ATOM 983 O O . ARG A 1 125 ? 1.115 -3.413 -22.270 1.00 59.91 125 ARG A O 1
ATOM 990 N N . PHE A 1 126 ? 2.382 -1.641 -21.702 1.00 53.34 126 PHE A N 1
ATOM 991 C CA . PHE A 1 126 ? 1.837 -1.395 -20.384 1.00 53.34 126 PHE A CA 1
ATOM 992 C C . PHE A 1 126 ? 1.198 -0.001 -20.355 1.00 53.34 126 PHE A C 1
ATOM 994 O O . PHE A 1 126 ? 1.232 0.687 -19.342 1.00 53.34 126 PHE A O 1
ATOM 1001 N N . ALA A 1 127 ? 0.601 0.465 -21.455 1.00 44.47 127 ALA A N 1
ATOM 1002 C CA . ALA A 1 127 ? -0.317 1.589 -21.332 1.00 44.47 127 ALA A CA 1
ATOM 1003 C C . ALA A 1 127 ? -1.445 1.077 -20.435 1.00 44.47 127 ALA A C 1
ATOM 1005 O O . ALA A 1 127 ? -1.977 -0.003 -20.728 1.00 44.47 127 ALA A O 1
ATOM 1006 N N . PRO A 1 128 ? -1.812 1.769 -19.338 1.00 42.31 128 PRO A N 1
ATOM 1007 C CA . PRO A 1 128 ? -3.044 1.415 -18.658 1.00 42.31 128 PRO A CA 1
ATOM 1008 C C . PRO A 1 128 ? -4.123 1.390 -19.746 1.00 42.31 128 PRO A C 1
ATOM 1010 O O . PRO A 1 128 ? -4.155 2.333 -20.552 1.00 42.31 128 PRO A O 1
ATOM 1013 N N . PRO A 1 129 ? -4.940 0.319 -19.854 1.00 41.94 129 PRO A N 1
ATOM 1014 C CA . PRO A 1 129 ? -6.073 0.354 -20.763 1.00 41.94 129 PRO A CA 1
ATOM 1015 C C . PRO A 1 129 ? -6.768 1.671 -20.471 1.00 41.94 129 PRO A C 1
ATOM 1017 O O . PRO A 1 129 ? -7.007 1.968 -19.298 1.00 41.94 129 PRO A O 1
ATOM 1020 N N . THR A 1 130 ? -6.939 2.506 -21.500 1.00 42.31 130 THR A N 1
ATOM 1021 C CA . THR A 1 130 ? -7.597 3.803 -21.360 1.00 42.31 130 THR A CA 1
ATOM 1022 C C . THR A 1 130 ? -8.894 3.477 -20.660 1.00 42.31 130 THR A C 1
ATOM 1024 O O . THR A 1 130 ? -9.716 2.771 -21.248 1.00 42.31 130 THR A O 1
ATOM 1027 N N . ALA A 1 131 ? -8.975 3.808 -19.366 1.00 42.84 131 ALA A N 1
ATOM 1028 C CA . ALA A 1 131 ? -10.030 3.280 -18.526 1.00 42.84 131 ALA A CA 1
ATOM 1029 C C . ALA A 1 131 ? -11.319 3.671 -19.242 1.00 42.84 131 ALA A C 1
ATOM 1031 O O . ALA A 1 131 ? -11.489 4.867 -19.517 1.00 42.84 131 ALA A O 1
ATOM 1032 N N . PRO A 1 132 ? -12.153 2.708 -19.679 1.00 38.41 132 PRO A N 1
ATOM 1033 C CA . PRO A 1 132 ? -13.419 3.076 -20.276 1.00 38.41 132 PRO A CA 1
ATOM 1034 C C . PRO A 1 132 ? -14.084 3.982 -19.252 1.00 38.41 132 PRO A C 1
ATOM 1036 O O . PRO A 1 132 ? -14.123 3.622 -18.075 1.00 38.41 132 PRO A O 1
ATOM 1039 N N . ALA A 1 133 ? -14.479 5.186 -19.680 1.00 41.53 133 ALA A N 1
ATOM 1040 C CA . ALA A 1 133 ? -15.159 6.145 -18.825 1.00 41.53 133 ALA A CA 1
ATOM 1041 C C . ALA A 1 133 ? -16.261 5.376 -18.094 1.00 41.53 133 ALA A C 1
ATOM 1043 O O . ALA A 1 133 ? -17.190 4.879 -18.735 1.00 41.53 133 ALA A O 1
ATOM 1044 N N . ALA A 1 134 ? -16.053 5.143 -16.797 1.00 42.34 134 ALA A N 1
ATOM 1045 C CA . ALA A 1 134 ? -16.858 4.210 -16.040 1.00 42.34 134 ALA A CA 1
ATOM 1046 C C . ALA A 1 134 ? -18.291 4.729 -16.071 1.00 42.34 134 ALA A C 1
ATOM 1048 O O . ALA A 1 134 ? -18.570 5.803 -15.535 1.00 42.34 134 ALA A O 1
ATOM 1049 N N . GLY A 1 135 ? -19.189 3.986 -16.725 1.00 42.34 135 GLY A N 1
ATOM 1050 C CA . GLY A 1 135 ? -20.617 4.182 -16.515 1.00 42.34 135 GLY A CA 1
ATOM 1051 C C . GLY A 1 135 ? -20.851 4.107 -15.007 1.00 42.34 135 GLY A C 1
ATOM 1052 O O . GLY A 1 135 ? -20.383 3.168 -14.374 1.00 42.34 135 GLY A O 1
ATOM 1053 N N . ASP A 1 136 ? -21.452 5.145 -14.439 1.00 55.38 136 ASP A N 1
ATOM 1054 C CA . ASP A 1 136 ? -21.747 5.361 -13.013 1.00 55.38 136 ASP A CA 1
ATOM 1055 C C . ASP A 1 136 ? -20.590 5.586 -12.012 1.00 55.38 136 ASP A C 1
ATOM 1057 O O . ASP A 1 136 ? -20.847 5.727 -10.818 1.00 55.38 136 ASP A O 1
ATOM 1061 N N . GLY A 1 137 ? -19.339 5.747 -12.466 1.00 64.56 137 GLY A N 1
ATOM 1062 C CA . GLY A 1 137 ? -18.312 6.571 -11.790 1.00 64.56 137 GLY A CA 1
ATOM 1063 C C . GLY A 1 137 ? -17.992 6.325 -10.302 1.00 64.56 137 GLY A C 1
ATOM 1064 O O . GLY A 1 137 ? -17.473 7.229 -9.651 1.00 64.56 137 GLY A O 1
ATOM 1065 N N . THR A 1 138 ? -18.290 5.155 -9.731 1.00 79.62 138 THR A N 1
ATOM 1066 C CA . THR A 1 138 ? -18.049 4.912 -8.298 1.00 79.62 138 THR A CA 1
ATOM 1067 C C . THR A 1 138 ? -16.560 4.670 -8.041 1.00 79.62 138 THR A C 1
ATOM 1069 O O . THR A 1 138 ? -16.016 3.632 -8.418 1.00 79.62 138 THR A O 1
ATOM 1072 N N . GLN A 1 139 ? -15.903 5.639 -7.398 1.00 91.44 139 GLN A N 1
ATOM 1073 C CA . GLN A 1 139 ? -14.522 5.535 -6.930 1.00 91.44 139 GLN A CA 1
ATOM 1074 C C . GLN A 1 139 ? -14.493 4.970 -5.504 1.00 91.44 139 GLN A C 1
ATOM 1076 O O . GLN A 1 139 ? -15.255 5.393 -4.630 1.00 91.44 139 GLN A O 1
ATOM 1081 N N . TYR A 1 140 ? -13.580 4.031 -5.272 1.00 94.50 140 TYR A N 1
ATOM 1082 C CA . TYR A 1 140 ? -13.281 3.488 -3.950 1.00 94.50 140 TYR A CA 1
ATOM 1083 C C . TYR A 1 140 ? -11.911 3.971 -3.473 1.00 94.50 140 TYR A C 1
ATOM 1085 O O . TYR A 1 140 ? -11.052 4.340 -4.282 1.00 94.50 140 TYR A O 1
ATOM 1093 N N . TYR A 1 141 ? -11.689 3.932 -2.164 1.00 95.62 141 TYR A N 1
ATOM 1094 C CA . TYR A 1 141 ? -10.438 4.348 -1.536 1.00 95.62 141 TYR A CA 1
ATOM 1095 C C . TYR A 1 141 ? -10.006 3.334 -0.483 1.00 95.62 141 TYR A C 1
ATOM 1097 O O . TYR A 1 141 ? -10.852 2.681 0.122 1.00 95.62 141 TYR A O 1
ATOM 1105 N N . THR A 1 142 ? -8.703 3.220 -0.247 1.00 94.56 142 THR A N 1
ATOM 1106 C CA . THR A 1 142 ? -8.171 2.575 0.953 1.00 94.56 142 THR A CA 1
ATOM 1107 C C . THR A 1 142 ? -7.903 3.635 2.010 1.00 94.56 142 THR A C 1
ATOM 1109 O O . THR A 1 142 ? -7.476 4.748 1.684 1.00 94.56 142 THR A O 1
ATOM 1112 N N . LEU A 1 143 ? -8.165 3.299 3.271 1.00 94.12 143 LEU A N 1
ATOM 1113 C CA . LEU A 1 143 ? -7.801 4.152 4.399 1.00 94.12 143 LEU A CA 1
ATOM 1114 C C . LEU A 1 143 ? -6.298 4.020 4.656 1.00 94.12 143 LEU A C 1
ATOM 1116 O O . LEU A 1 143 ? -5.765 2.912 4.715 1.00 94.12 143 LEU A O 1
ATOM 1120 N N . THR A 1 144 ? -5.628 5.150 4.841 1.00 90.75 144 THR A N 1
ATOM 1121 C CA . THR A 1 144 ? -4.225 5.218 5.264 1.00 90.75 144 THR A CA 1
ATOM 1122 C C . THR A 1 144 ? -4.094 6.114 6.490 1.00 90.75 144 THR A C 1
ATOM 1124 O O . THR A 1 144 ? -5.024 6.845 6.849 1.00 90.75 144 THR A O 1
ATOM 1127 N N . SER A 1 145 ? -2.925 6.097 7.134 1.00 84.56 145 SER A N 1
ATOM 1128 C CA . SER A 1 145 ? -2.584 7.150 8.092 1.00 84.56 145 SER A CA 1
ATOM 1129 C C . SER A 1 145 ? -2.629 8.520 7.401 1.00 84.56 145 SER A C 1
ATOM 1131 O O . SER A 1 145 ? -2.485 8.630 6.176 1.00 84.56 145 SER A O 1
ATOM 1133 N N . ASN A 1 146 ? -2.888 9.570 8.185 1.00 81.81 146 ASN A N 1
ATOM 1134 C CA . ASN A 1 146 ? -2.966 10.936 7.681 1.00 81.81 146 ASN A CA 1
ATOM 1135 C C . ASN A 1 146 ? -1.658 11.314 6.949 1.00 81.81 146 ASN A C 1
ATOM 1137 O O . ASN A 1 146 ? -0.608 11.414 7.592 1.00 81.81 146 ASN A O 1
ATOM 1141 N N . PRO A 1 147 ? -1.695 11.580 5.628 1.00 72.38 147 PRO A N 1
ATOM 1142 C CA . PRO A 1 147 ? -0.491 11.806 4.831 1.00 72.38 147 PRO A CA 1
ATOM 1143 C C . PRO A 1 147 ? 0.262 13.076 5.238 1.00 72.38 147 PRO A C 1
ATOM 1145 O O . PRO A 1 147 ? 1.454 13.194 4.962 1.00 72.38 147 PRO A O 1
ATOM 1148 N N . ALA A 1 148 ? -0.398 14.016 5.925 1.00 75.88 148 ALA A N 1
ATOM 1149 C CA . ALA A 1 148 ? 0.249 15.220 6.440 1.00 75.88 148 ALA A CA 1
ATOM 1150 C C . ALA A 1 148 ? 1.316 14.922 7.507 1.00 75.88 148 ALA A C 1
ATOM 1152 O O . ALA A 1 148 ? 2.134 15.793 7.797 1.00 75.88 148 ALA A O 1
ATOM 1153 N N . GLN A 1 149 ? 1.313 13.722 8.093 1.00 67.50 149 GLN A N 1
ATOM 1154 C CA . GLN A 1 149 ? 2.171 13.404 9.231 1.00 67.50 149 GLN A CA 1
ATOM 1155 C C . GLN A 1 149 ? 3.465 12.684 8.862 1.00 67.50 149 GLN A C 1
ATOM 1157 O O . GLN A 1 149 ? 4.372 12.655 9.680 1.00 67.50 149 GLN A O 1
ATOM 1162 N N . ASN A 1 150 ? 3.606 12.203 7.620 1.00 62.91 150 ASN A N 1
ATOM 1163 C CA . ASN A 1 150 ? 4.812 11.549 7.086 1.00 62.91 150 ASN A CA 1
ATOM 1164 C C . ASN A 1 150 ? 5.467 10.516 8.028 1.00 62.91 150 ASN A C 1
ATOM 1166 O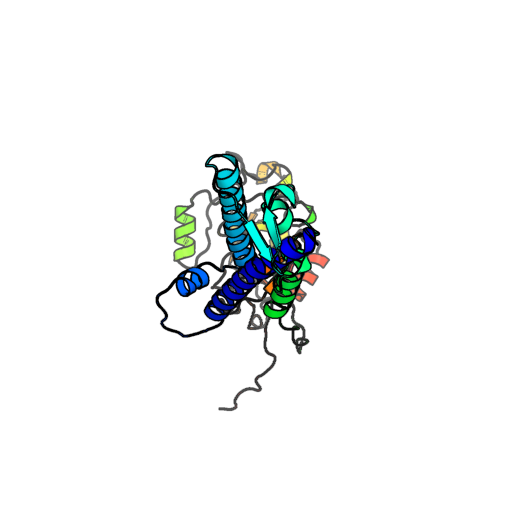 O . ASN A 1 150 ? 6.681 10.307 7.986 1.00 62.91 150 ASN A O 1
ATOM 1170 N N . THR A 1 151 ? 4.675 9.877 8.883 1.00 65.44 151 THR A N 1
ATOM 1171 C CA . THR A 1 151 ? 5.147 8.879 9.830 1.00 65.44 151 THR A CA 1
ATOM 1172 C C . THR A 1 151 ? 4.718 7.496 9.360 1.00 65.44 151 THR A C 1
ATOM 1174 O O . THR A 1 151 ? 3.560 7.243 9.026 1.00 65.44 151 THR A O 1
ATOM 1177 N N . GLN A 1 152 ? 5.702 6.602 9.260 1.00 67.00 152 GLN A N 1
ATOM 1178 C CA . GLN A 1 152 ? 5.513 5.181 8.950 1.00 67.00 152 GLN A CA 1
ATOM 1179 C C . GLN A 1 152 ? 5.475 4.348 10.234 1.00 67.00 152 GLN A C 1
ATOM 1181 O O . GLN A 1 152 ? 5.954 3.218 10.257 1.00 67.00 152 GLN A O 1
ATOM 1186 N N . SER A 1 153 ? 4.990 4.932 11.324 1.00 77.81 153 SER A N 1
ATOM 1187 C CA . SER A 1 153 ? 4.961 4.262 12.612 1.00 77.81 153 SER A CA 1
ATOM 1188 C C . SER A 1 153 ? 3.767 3.312 12.677 1.00 77.81 153 SER A C 1
ATOM 1190 O O . SER A 1 153 ? 2.661 3.641 12.244 1.00 77.81 153 SER A O 1
ATOM 1192 N N . PHE A 1 154 ? 4.016 2.111 13.192 1.00 87.88 154 PHE A N 1
ATOM 1193 C CA . PHE A 1 154 ? 3.028 1.048 13.343 1.00 87.88 154 PHE A CA 1
ATOM 1194 C C . PHE A 1 154 ? 2.862 0.705 14.819 1.00 87.88 154 PHE A C 1
ATOM 1196 O O . PHE A 1 154 ? 3.758 0.926 15.633 1.00 87.88 154 PHE A O 1
ATOM 1203 N N . ILE A 1 155 ? 1.716 0.121 15.149 1.00 92.75 155 ILE A N 1
ATOM 1204 C CA . ILE A 1 155 ? 1.504 -0.550 16.432 1.00 92.75 155 ILE A CA 1
ATOM 1205 C C . ILE A 1 155 ? 1.473 -2.061 16.232 1.00 92.75 155 ILE A C 1
ATOM 1207 O O . ILE A 1 155 ? 1.101 -2.563 15.163 1.00 92.75 155 ILE A O 1
ATOM 1211 N N . TYR A 1 156 ? 1.777 -2.791 17.296 1.00 94.94 156 TYR A N 1
ATOM 1212 C CA . TYR A 1 156 ? 1.893 -4.245 17.266 1.00 94.94 156 TYR A CA 1
ATOM 1213 C C . TYR A 1 156 ? 1.036 -4.882 18.346 1.00 94.94 156 TYR A C 1
ATOM 1215 O O . TYR A 1 156 ? 0.869 -4.334 19.428 1.00 94.94 156 TYR A O 1
ATOM 1223 N N . GLN A 1 157 ? 0.514 -6.068 18.074 1.00 95.94 157 GLN A N 1
ATOM 1224 C CA . GLN A 1 157 ? -0.139 -6.904 19.070 1.00 95.94 157 GLN A CA 1
ATOM 1225 C C . GLN A 1 157 ? 0.913 -7.391 20.073 1.00 95.94 157 GLN A C 1
ATOM 1227 O O . GLN A 1 157 ? 1.980 -7.858 19.674 1.00 95.94 157 GLN A O 1
ATOM 1232 N N . THR A 1 158 ? 0.627 -7.315 21.374 1.00 96.06 158 THR A N 1
ATOM 1233 C CA . THR A 1 158 ? 1.562 -7.809 22.403 1.00 96.06 158 THR A CA 1
ATOM 1234 C C . THR A 1 158 ? 1.699 -9.332 22.394 1.00 96.06 158 THR A C 1
ATOM 1236 O O . THR A 1 158 ? 2.723 -9.858 22.821 1.00 96.06 158 THR A O 1
ATOM 1239 N N . ASP A 1 159 ? 0.671 -10.040 21.918 1.00 96.19 159 ASP A N 1
ATOM 1240 C CA . ASP A 1 159 ? 0.665 -11.491 21.737 1.00 96.19 159 ASP A CA 1
ATOM 1241 C C . ASP A 1 159 ? 0.425 -11.830 20.258 1.00 96.19 159 ASP A C 1
ATOM 1243 O O . ASP A 1 159 ? -0.709 -11.919 19.780 1.00 96.19 159 ASP A O 1
ATOM 1247 N N . ALA A 1 160 ? 1.524 -11.999 19.519 1.00 94.62 160 ALA A N 1
ATOM 1248 C CA . ALA A 1 160 ? 1.492 -12.313 18.094 1.00 94.62 160 ALA A CA 1
ATOM 1249 C C . ALA A 1 160 ? 0.831 -13.671 17.792 1.00 94.62 160 ALA A C 1
ATOM 1251 O O . ALA A 1 160 ? 0.245 -13.839 16.724 1.00 94.62 160 ALA A O 1
ATOM 1252 N N . GLU A 1 161 ? 0.899 -14.632 18.718 1.00 95.94 161 GLU A N 1
ATOM 1253 C CA . GLU A 1 161 ? 0.314 -15.959 18.520 1.00 95.94 161 GLU A CA 1
ATOM 1254 C C . GLU A 1 161 ? -1.203 -15.914 18.700 1.00 95.94 161 GLU A C 1
ATOM 1256 O O . GLU A 1 161 ? -1.937 -16.448 17.870 1.00 95.94 161 GLU A O 1
ATOM 1261 N N . ALA A 1 162 ? -1.693 -15.212 19.725 1.00 96.25 162 ALA A N 1
ATOM 1262 C CA . ALA A 1 162 ? -3.123 -14.966 19.880 1.00 96.25 162 ALA A CA 1
ATOM 1263 C C . ALA A 1 162 ? -3.695 -14.163 18.700 1.00 96.25 162 ALA A C 1
ATOM 1265 O O . ALA A 1 162 ? -4.803 -14.446 18.248 1.00 96.25 162 ALA A O 1
ATOM 1266 N N . ALA A 1 163 ? -2.935 -13.202 18.163 1.00 94.50 163 ALA A N 1
ATOM 1267 C CA . ALA A 1 163 ? -3.337 -12.458 16.973 1.00 94.50 163 ALA A CA 1
ATOM 1268 C C . ALA A 1 163 ? -3.435 -13.353 15.729 1.00 94.50 163 ALA A C 1
ATOM 1270 O O . ALA A 1 163 ? -4.428 -13.293 15.007 1.00 94.50 163 ALA A O 1
ATOM 1271 N N . ARG A 1 164 ? -2.443 -14.227 15.517 1.00 93.69 164 ARG A N 1
ATOM 1272 C CA . ARG A 1 164 ? -2.448 -15.225 14.439 1.00 93.69 164 ARG A CA 1
ATOM 1273 C C . ARG A 1 164 ? -3.630 -16.187 14.567 1.00 93.69 164 ARG A C 1
ATOM 1275 O O . ARG A 1 164 ? -4.296 -16.465 13.580 1.00 93.69 164 ARG A O 1
ATOM 1282 N N . LEU A 1 165 ? -3.911 -16.674 15.776 1.00 95.81 165 LEU A N 1
ATOM 1283 C CA . LEU A 1 165 ? -5.041 -17.568 16.034 1.00 95.81 165 LEU A CA 1
ATOM 1284 C C . LEU A 1 165 ? -6.393 -16.882 15.815 1.00 95.81 165 LEU A C 1
ATOM 1286 O O . LEU A 1 165 ? -7.326 -17.542 15.368 1.00 95.81 165 LEU A O 1
ATOM 1290 N N . ALA A 1 166 ? -6.524 -15.592 16.129 1.00 93.94 166 ALA A N 1
ATOM 1291 C CA . ALA A 1 166 ? -7.740 -14.842 15.820 1.00 93.94 166 ALA A CA 1
ATOM 1292 C C . ALA A 1 166 ? -7.965 -14.774 14.300 1.00 93.94 166 ALA A C 1
ATOM 1294 O O . ALA A 1 166 ? -9.031 -15.165 13.834 1.00 93.94 166 ALA A O 1
ATOM 1295 N N . ASP A 1 167 ? -6.933 -14.404 13.535 1.00 91.06 167 ASP A N 1
ATOM 1296 C CA . ASP A 1 167 ? -6.978 -14.337 12.065 1.00 91.06 167 ASP A CA 1
ATOM 1297 C C . ASP A 1 167 ? -7.326 -15.697 11.427 1.00 91.06 167 ASP A C 1
ATOM 1299 O O . ASP A 1 167 ? -8.228 -15.793 10.597 1.00 91.06 167 ASP A O 1
ATOM 1303 N N . GLU A 1 168 ? -6.704 -16.790 11.889 1.00 92.12 168 GLU A N 1
ATOM 1304 C CA . GLU A 1 168 ? -7.007 -18.153 11.416 1.00 92.12 168 GLU A CA 1
ATOM 1305 C C . GLU A 1 168 ? -8.459 -18.586 11.659 1.00 92.12 168 GLU A C 1
ATOM 1307 O O . GLU A 1 168 ? -8.971 -19.458 10.953 1.00 92.12 168 GLU A O 1
ATOM 1312 N N . ASN A 1 169 ? -9.120 -17.985 12.648 1.00 93.19 169 ASN A N 1
ATOM 1313 C CA . ASN A 1 169 ? -10.508 -18.260 12.999 1.00 93.19 169 ASN A CA 1
ATOM 1314 C C . ASN A 1 169 ? -11.500 -17.240 12.410 1.00 93.19 169 ASN A C 1
ATOM 1316 O O . ASN A 1 169 ? -12.671 -17.280 12.791 1.00 93.19 169 ASN A O 1
ATOM 1320 N N . ASP A 1 170 ? -11.069 -16.365 11.489 1.00 88.69 170 ASP A N 1
ATOM 1321 C CA . ASP A 1 170 ? -11.884 -15.258 10.950 1.00 88.69 170 ASP A CA 1
ATOM 1322 C C . ASP A 1 170 ? -12.419 -14.342 12.076 1.00 88.69 170 ASP A C 1
ATOM 1324 O O . ASP A 1 170 ? -13.557 -13.865 12.060 1.00 88.69 170 ASP A O 1
ATOM 1328 N N . ASP A 1 171 ? -11.590 -14.142 13.106 1.00 92.50 171 ASP A N 1
ATOM 1329 C CA . ASP A 1 171 ? -11.862 -13.324 14.283 1.00 92.50 171 ASP A CA 1
ATOM 1330 C C . ASP A 1 171 ? -10.850 -12.168 14.397 1.00 92.50 171 ASP A C 1
ATOM 1332 O O . ASP A 1 171 ? -9.859 -12.082 13.674 1.00 92.50 171 ASP A O 1
ATOM 1336 N N . ILE A 1 172 ? -11.104 -11.238 15.312 1.00 93.56 172 ILE A N 1
ATOM 1337 C CA . ILE A 1 172 ? -10.257 -10.076 15.570 1.00 93.56 172 ILE A CA 1
ATOM 1338 C C . ILE A 1 172 ? -9.466 -10.258 16.863 1.00 93.56 172 ILE A C 1
ATOM 1340 O O . ILE A 1 172 ? -9.946 -10.801 17.858 1.00 93.56 172 ILE A O 1
ATOM 1344 N N . TYR A 1 173 ? -8.238 -9.752 16.877 1.00 95.94 173 TYR A N 1
ATOM 1345 C CA . TYR A 1 173 ? -7.429 -9.739 18.087 1.00 95.94 173 TYR A CA 1
ATOM 1346 C C . TYR A 1 173 ? -7.918 -8.660 19.066 1.00 95.94 173 TYR A C 1
ATOM 1348 O O . TYR A 1 173 ? -7.844 -7.462 18.783 1.00 95.94 173 TYR A O 1
ATOM 1356 N N . LEU A 1 174 ? -8.383 -9.104 20.237 1.00 96.44 174 LEU A N 1
ATOM 1357 C CA . LEU A 1 174 ? -8.910 -8.262 21.322 1.00 96.44 174 LEU A CA 1
ATOM 1358 C C . LEU A 1 174 ? -7.907 -8.019 22.463 1.00 96.44 174 LEU A C 1
ATOM 1360 O O . LEU A 1 174 ? -8.269 -7.462 23.499 1.00 96.44 174 LEU A O 1
ATOM 1364 N N . GLY A 1 175 ? -6.669 -8.492 22.319 1.00 95.44 175 GLY A N 1
ATOM 1365 C CA . GLY A 1 175 ? -5.639 -8.304 23.335 1.00 95.44 175 GLY A CA 1
ATOM 1366 C C . GLY A 1 175 ? -5.021 -6.898 23.317 1.00 95.44 175 GLY A C 1
ATOM 1367 O O . GLY A 1 175 ? -5.439 -6.032 22.544 1.00 95.44 175 GLY A O 1
ATOM 1368 N N . PRO A 1 176 ? -4.007 -6.658 24.165 1.00 96.62 176 PRO A N 1
ATOM 1369 C CA . PRO A 1 176 ? -3.301 -5.387 24.200 1.00 96.62 176 PRO A CA 1
ATOM 1370 C C . PRO A 1 176 ? -2.410 -5.175 22.970 1.00 96.62 176 PRO A C 1
ATOM 1372 O O . PRO A 1 176 ? -1.951 -6.127 22.326 1.00 96.62 176 PRO A O 1
ATOM 1375 N N . TYR A 1 177 ? -2.135 -3.906 22.689 1.00 97.12 177 TYR A N 1
ATOM 1376 C CA . TYR A 1 177 ? -1.247 -3.431 21.634 1.00 97.12 177 TYR A CA 1
ATOM 1377 C C . TYR A 1 177 ? -0.089 -2.625 22.236 1.00 97.12 177 TYR A C 1
ATOM 1379 O O . TYR A 1 177 ? -0.280 -1.919 23.225 1.00 97.12 177 TYR A O 1
ATOM 1387 N N . THR A 1 178 ? 1.089 -2.682 21.616 1.00 95.69 178 THR A N 1
ATOM 1388 C CA . THR A 1 178 ? 2.234 -1.812 21.908 1.00 95.69 178 THR A CA 1
ATOM 1389 C C . THR A 1 178 ? 2.442 -0.780 20.798 1.00 95.69 178 THR A C 1
ATOM 1391 O O . THR A 1 178 ? 2.333 -1.092 19.609 1.00 95.69 178 THR A O 1
ATOM 1394 N N . ALA A 1 179 ? 2.741 0.451 21.202 1.00 94.44 179 ALA A N 1
ATOM 1395 C CA . ALA A 1 179 ? 2.985 1.614 20.358 1.00 94.44 179 ALA A CA 1
ATOM 1396 C C . ALA A 1 179 ? 4.440 2.107 20.435 1.00 94.44 179 ALA A C 1
ATOM 1398 O O . ALA A 1 179 ? 4.691 3.283 20.197 1.00 94.44 179 ALA A O 1
ATOM 1399 N N . ASP A 1 180 ? 5.397 1.238 20.773 1.00 92.50 180 ASP A N 1
ATOM 1400 C CA . ASP A 1 180 ? 6.803 1.617 21.004 1.00 92.50 180 ASP A CA 1
ATOM 1401 C C . ASP A 1 180 ? 7.468 2.352 19.819 1.00 92.50 180 ASP A C 1
ATOM 1403 O O . ASP A 1 180 ? 8.377 3.156 20.028 1.00 92.50 180 ASP A O 1
ATOM 1407 N N . ASP A 1 181 ? 6.984 2.125 18.592 1.00 88.88 181 ASP A N 1
ATOM 1408 C CA . ASP A 1 181 ? 7.484 2.757 17.361 1.00 88.88 181 ASP A CA 1
ATOM 1409 C C . ASP A 1 181 ? 6.807 4.099 17.023 1.00 88.88 181 ASP A C 1
ATOM 1411 O O . ASP A 1 181 ? 7.229 4.797 16.094 1.00 88.88 181 ASP A O 1
ATOM 1415 N N . LEU A 1 182 ? 5.747 4.474 17.742 1.00 86.75 182 LEU A N 1
ATOM 1416 C CA . LEU A 1 182 ? 5.106 5.778 17.603 1.00 86.75 182 LEU A CA 1
ATOM 1417 C C . LEU A 1 182 ? 5.802 6.795 18.499 1.00 86.75 182 LEU A C 1
ATOM 1419 O O . LEU A 1 182 ? 6.104 6.533 19.669 1.00 86.75 182 LEU A O 1
ATOM 1423 N N . GLY A 1 183 ? 6.017 8.000 17.964 1.00 85.06 183 GLY A N 1
ATOM 1424 C CA . GLY A 1 183 ? 6.373 9.127 18.808 1.00 85.06 183 GLY A CA 1
ATOM 1425 C C . GLY A 1 183 ? 5.306 9.305 19.888 1.00 85.06 183 GLY A C 1
ATOM 1426 O O . GLY A 1 183 ? 4.111 9.228 19.616 1.00 85.06 183 GLY A O 1
ATOM 1427 N N . ARG A 1 184 ? 5.727 9.559 21.127 1.00 80.88 184 ARG A N 1
ATOM 1428 C CA . ARG A 1 184 ? 4.811 9.667 22.271 1.00 80.88 184 ARG A CA 1
ATOM 1429 C C . ARG A 1 184 ? 3.658 10.656 22.042 1.00 80.88 184 ARG A C 1
ATOM 1431 O O . ARG A 1 184 ? 2.520 10.349 22.372 1.00 80.88 184 ARG A O 1
ATOM 1438 N N . ASP A 1 185 ? 3.951 11.810 21.448 1.00 83.94 185 ASP A N 1
ATOM 1439 C CA . ASP A 1 185 ? 2.943 12.833 21.132 1.00 83.94 185 ASP A CA 1
ATOM 1440 C C . ASP A 1 185 ? 2.264 12.583 19.778 1.00 83.94 185 ASP A C 1
ATOM 1442 O O . ASP A 1 185 ? 1.285 13.232 19.438 1.00 83.94 185 ASP A O 1
ATOM 1446 N N . GLU A 1 186 ? 2.785 11.655 18.978 1.00 86.75 186 GLU A N 1
ATOM 1447 C CA . GLU A 1 186 ? 2.313 11.393 17.624 1.00 86.75 186 GLU A CA 1
ATOM 1448 C C . GLU A 1 186 ? 0.903 10.794 17.625 1.00 86.75 186 GLU A C 1
ATOM 1450 O O . GLU A 1 186 ? 0.066 11.144 16.794 1.00 86.75 186 GLU A O 1
ATOM 1455 N N . ILE A 1 187 ? 0.617 9.942 18.614 1.00 87.56 187 ILE A N 1
ATOM 1456 C CA . ILE A 1 187 ? -0.650 9.219 18.725 1.00 87.56 187 ILE A CA 1
ATOM 1457 C C . ILE A 1 187 ? -1.870 10.146 18.733 1.00 87.56 187 ILE A C 1
ATOM 1459 O O . ILE A 1 187 ? -2.900 9.813 18.149 1.00 87.56 187 ILE A O 1
ATOM 1463 N N . THR A 1 188 ? -1.764 11.329 19.348 1.00 88.62 188 THR A N 1
ATOM 1464 C CA . THR A 1 188 ? -2.905 12.241 19.484 1.00 88.62 188 THR A CA 1
ATOM 1465 C C . THR A 1 188 ? -3.331 12.813 18.143 1.00 88.62 188 THR A C 1
ATOM 1467 O O . THR A 1 188 ? -4.444 13.315 18.012 1.00 88.62 188 THR A O 1
ATOM 1470 N N . PHE A 1 189 ? -2.493 12.701 17.111 1.00 88.56 189 PHE A N 1
ATOM 1471 C CA . PHE A 1 189 ? -2.783 13.180 15.772 1.00 88.56 189 PHE A CA 1
ATOM 1472 C C . PHE A 1 189 ? -3.441 12.146 14.846 1.00 88.56 189 PHE A C 1
ATOM 1474 O O . PHE A 1 189 ? -3.832 12.500 13.731 1.00 88.56 189 PHE A O 1
ATOM 1481 N N . HIS A 1 190 ? -3.653 10.915 15.312 1.00 89.56 190 HIS A N 1
ATOM 1482 C CA . HIS A 1 190 ? -4.226 9.842 14.506 1.00 89.56 190 HIS A CA 1
ATOM 1483 C C . HIS A 1 190 ? -5.607 9.431 15.017 1.00 89.56 190 HIS A C 1
ATOM 1485 O O . HIS A 1 190 ? -5.757 9.020 16.159 1.00 89.56 190 HIS A O 1
ATOM 1491 N N . ASP A 1 191 ? -6.617 9.480 14.144 1.00 94.81 191 ASP A N 1
ATOM 1492 C CA . ASP A 1 191 ? -7.916 8.835 14.406 1.00 94.81 191 ASP A CA 1
ATOM 1493 C C . ASP A 1 191 ? -7.920 7.365 13.933 1.00 94.81 191 ASP A C 1
ATOM 1495 O O . ASP A 1 191 ? -8.747 6.567 14.369 1.00 94.81 191 ASP A O 1
ATOM 1499 N N . TRP A 1 192 ? -6.972 7.007 13.060 1.00 93.44 192 TRP A N 1
ATOM 1500 C CA . TRP A 1 192 ? -6.759 5.675 12.497 1.00 93.44 192 TRP A CA 1
ATOM 1501 C C . TRP A 1 192 ? -5.276 5.328 12.531 1.00 93.44 192 TRP A C 1
ATOM 1503 O O . TRP A 1 192 ? -4.451 6.013 11.920 1.00 93.44 192 TRP A O 1
ATOM 1513 N N . ILE A 1 193 ? -4.958 4.254 13.240 1.00 91.75 193 ILE A N 1
ATOM 1514 C CA . ILE A 1 193 ? -3.605 3.796 13.517 1.00 91.75 193 ILE A CA 1
ATOM 1515 C C . ILE A 1 193 ? -3.460 2.407 12.883 1.00 91.75 193 ILE A C 1
ATOM 1517 O O . ILE A 1 193 ? -4.069 1.439 13.358 1.00 91.75 193 ILE A O 1
ATOM 1521 N N . PRO A 1 194 ? -2.708 2.286 11.777 1.00 83.75 194 PRO A N 1
ATOM 1522 C CA . PRO A 1 194 ? -2.492 0.996 11.142 1.00 83.75 194 PRO A CA 1
ATOM 1523 C C . PRO A 1 194 ? -1.684 0.070 12.062 1.00 83.75 194 PRO A C 1
ATOM 1525 O O . PRO A 1 194 ? -0.667 0.464 12.637 1.00 83.75 194 PRO A O 1
ATOM 1528 N N . SER A 1 195 ? -2.126 -1.182 12.167 1.00 89.12 195 SER A N 1
ATOM 1529 C CA . SER A 1 195 ? -1.359 -2.274 12.763 1.00 89.12 195 SER A CA 1
ATOM 1530 C C . SER A 1 195 ? -0.994 -3.301 11.692 1.00 89.12 195 SER A C 1
ATOM 1532 O O . SER A 1 195 ? -1.543 -3.294 10.592 1.00 89.12 195 SER A O 1
ATOM 1534 N N . VAL A 1 196 ? -0.062 -4.198 12.011 1.00 83.00 196 VAL A N 1
ATOM 1535 C CA . VAL A 1 196 ? 0.394 -5.262 11.104 1.00 83.00 196 VAL A CA 1
ATOM 1536 C C . VAL A 1 196 ? -0.749 -6.200 10.697 1.00 83.00 196 VAL A C 1
ATOM 1538 O O . VAL A 1 196 ? -0.791 -6.628 9.546 1.00 83.00 196 VAL A O 1
ATOM 1541 N N . SER A 1 197 ? -1.670 -6.509 11.616 1.00 84.19 197 SER A N 1
ATOM 1542 C CA . SER A 1 197 ? -2.767 -7.460 11.376 1.00 84.19 197 SER A CA 1
ATOM 1543 C C . SER A 1 197 ? -4.158 -6.965 11.787 1.00 84.19 197 SER A C 1
ATOM 1545 O O . SER A 1 197 ? -5.120 -7.726 11.774 1.00 84.19 197 SER A O 1
ATOM 1547 N N . SER A 1 198 ? -4.305 -5.692 12.148 1.00 90.25 198 SER A N 1
ATOM 1548 C CA . SER A 1 198 ? -5.606 -5.115 12.497 1.00 90.25 198 SER A CA 1
ATOM 1549 C C . SER A 1 198 ? -5.607 -3.595 12.329 1.00 90.25 198 SER A C 1
ATOM 1551 O O . SER A 1 198 ? -4.639 -2.987 11.865 1.00 90.25 198 SER A O 1
ATOM 1553 N N . PHE A 1 199 ? -6.716 -2.970 12.710 1.00 91.62 199 PHE A N 1
ATOM 1554 C CA . PHE A 1 199 ? -6.855 -1.521 12.751 1.00 91.62 199 PHE A CA 1
ATOM 1555 C C . PHE A 1 199 ? -7.106 -1.110 14.196 1.00 91.62 199 PHE A C 1
ATOM 1557 O O . PHE A 1 199 ? -7.920 -1.746 14.875 1.00 91.62 199 PHE A O 1
ATOM 1564 N N . VAL A 1 200 ? -6.438 -0.054 14.659 1.00 95.69 200 VAL A N 1
ATOM 1565 C CA . VAL A 1 200 ? -6.750 0.597 15.938 1.00 95.69 200 VAL A CA 1
ATOM 1566 C C . VAL A 1 200 ? -7.161 2.037 15.675 1.00 95.69 200 VAL A C 1
ATOM 1568 O O . VAL A 1 200 ? -6.664 2.685 14.759 1.00 95.69 200 VAL A O 1
ATOM 1571 N N . MET A 1 201 ? -8.127 2.527 16.435 1.00 96.44 201 MET A N 1
ATOM 1572 C CA . MET A 1 201 ? -8.744 3.833 16.233 1.00 96.44 201 MET A CA 1
ATOM 1573 C C . MET A 1 201 ? -9.116 4.474 17.567 1.00 96.44 201 MET A C 1
ATOM 1575 O O . MET A 1 201 ? -9.215 3.796 18.591 1.00 96.44 201 MET A O 1
ATOM 1579 N N . THR A 1 202 ? -9.319 5.786 17.554 1.00 97.12 202 THR A N 1
ATOM 1580 C CA . THR A 1 202 ? -9.700 6.566 18.740 1.00 97.12 202 THR A CA 1
ATOM 1581 C C . THR A 1 202 ? -11.207 6.516 18.990 1.00 97.12 202 THR A C 1
ATOM 1583 O O . THR A 1 202 ? -12.003 6.241 18.086 1.00 97.12 202 THR A O 1
ATOM 1586 N N . ASP A 1 203 ? -11.637 6.859 20.205 1.00 97.88 203 ASP A N 1
ATOM 1587 C CA . ASP A 1 203 ? -13.053 7.055 20.541 1.00 97.88 203 ASP A CA 1
ATOM 1588 C C . ASP A 1 203 ? -13.736 8.110 19.652 1.00 97.88 203 ASP A C 1
ATOM 1590 O O . ASP A 1 203 ? -14.920 7.990 19.313 1.00 97.88 203 ASP A O 1
ATOM 1594 N N . ARG A 1 204 ? -12.980 9.117 19.197 1.00 97.31 204 ARG A N 1
ATOM 1595 C CA . ARG A 1 204 ? -13.448 10.113 18.229 1.00 97.31 204 ARG A CA 1
ATOM 1596 C C . ARG A 1 204 ? -13.809 9.486 16.883 1.00 97.31 204 ARG A C 1
ATOM 1598 O O . ARG A 1 204 ? -14.874 9.800 16.348 1.00 97.31 204 ARG A O 1
ATOM 1605 N N . PHE A 1 205 ? -12.970 8.600 16.343 1.00 97.50 205 PHE A N 1
ATOM 1606 C CA . PHE A 1 205 ? -13.285 7.871 15.110 1.00 97.50 205 PHE A CA 1
ATOM 1607 C C . PHE A 1 205 ? -14.568 7.058 15.280 1.00 97.50 205 PHE A C 1
ATOM 1609 O O . PHE A 1 205 ? -15.497 7.200 14.485 1.00 97.50 205 PHE A O 1
ATOM 1616 N N . VAL A 1 206 ? -14.645 6.261 16.351 1.00 98.31 206 VAL A N 1
ATOM 1617 C CA . VAL A 1 206 ? -15.786 5.377 16.624 1.00 98.31 206 VAL A CA 1
ATOM 1618 C C . VAL A 1 206 ? -17.088 6.165 16.736 1.00 98.31 206 VAL A C 1
ATOM 1620 O O . VAL A 1 206 ? -18.037 5.885 16.007 1.00 98.31 206 VAL A O 1
ATOM 1623 N N . SER A 1 207 ? -17.128 7.190 17.591 1.00 98.06 207 SER A N 1
ATOM 1624 C CA . SER A 1 207 ? -18.327 8.016 17.791 1.00 98.06 207 SER A CA 1
ATOM 1625 C C . SER A 1 207 ? -18.779 8.729 16.514 1.00 98.06 207 SER A C 1
ATOM 1627 O O . SER A 1 207 ? -19.979 8.844 16.257 1.00 98.06 207 SER A O 1
ATOM 1629 N N . THR A 1 208 ? -17.829 9.161 15.682 1.00 98.00 208 THR A N 1
ATOM 1630 C CA . THR A 1 208 ? -18.126 9.796 14.397 1.00 98.00 208 THR A CA 1
ATOM 1631 C C . THR A 1 208 ? -18.705 8.785 13.406 1.00 98.00 208 THR A C 1
ATOM 1633 O O . THR A 1 208 ? -19.774 9.027 12.847 1.00 98.00 208 THR A O 1
ATOM 1636 N N . VAL A 1 209 ? -18.069 7.622 13.227 1.00 97.88 209 VAL A N 1
ATOM 1637 C CA . VAL A 1 209 ? -18.529 6.578 12.291 1.00 97.88 209 VAL A CA 1
ATOM 1638 C C . VAL A 1 209 ? -19.886 6.001 12.703 1.00 97.88 209 VAL A C 1
ATOM 1640 O O . VAL A 1 209 ? -20.746 5.777 11.849 1.00 97.88 209 VAL A O 1
ATOM 1643 N N . GLN A 1 210 ? -20.137 5.858 14.005 1.00 97.94 210 GLN A N 1
ATOM 1644 C CA . GLN A 1 210 ? -21.434 5.430 14.542 1.00 97.94 210 GLN A CA 1
ATOM 1645 C C . GLN A 1 210 ? -22.582 6.401 14.234 1.00 97.94 210 GLN A C 1
ATOM 1647 O O . GLN A 1 210 ? -23.746 6.005 14.285 1.00 97.94 210 GLN A O 1
ATOM 1652 N N . SER A 1 211 ? -22.279 7.654 13.882 1.00 97.62 211 SER A N 1
ATOM 1653 C CA . SER A 1 211 ? -23.285 8.631 13.452 1.00 97.62 211 SER A CA 1
ATOM 1654 C C . SER A 1 211 ? -23.664 8.519 11.968 1.00 97.62 211 SER A C 1
ATOM 1656 O O . SER A 1 211 ? -24.617 9.167 11.528 1.00 97.62 211 SER A O 1
ATOM 1658 N N . TYR A 1 212 ? -22.927 7.730 11.179 1.00 97.69 212 TYR A N 1
ATOM 1659 C CA . TYR A 1 212 ? -23.135 7.621 9.736 1.00 97.69 212 TYR A CA 1
ATOM 1660 C C . TYR A 1 212 ? -24.274 6.664 9.393 1.00 97.69 212 TYR A C 1
ATOM 1662 O O . TYR A 1 212 ? -24.429 5.599 9.991 1.00 97.69 212 TYR A O 1
ATOM 1670 N N . ASP A 1 213 ? -25.049 7.033 8.373 1.00 95.50 213 ASP A N 1
ATOM 1671 C CA . ASP A 1 213 ? -26.110 6.195 7.811 1.00 95.50 213 ASP A CA 1
ATOM 1672 C C . ASP A 1 213 ? -25.499 5.099 6.927 1.00 95.50 213 ASP A C 1
ATOM 1674 O O . ASP A 1 213 ? -25.384 5.222 5.704 1.00 95.50 213 ASP A O 1
ATOM 1678 N N . MET A 1 214 ? -24.991 4.061 7.587 1.00 96.94 214 MET A N 1
ATOM 1679 C CA . MET A 1 214 ? -24.325 2.920 6.976 1.00 96.94 214 MET A CA 1
ATOM 1680 C C . MET A 1 214 ? -24.432 1.680 7.863 1.00 96.94 214 MET A C 1
ATOM 1682 O O . MET A 1 214 ? -24.710 1.766 9.061 1.00 96.94 214 MET A O 1
ATOM 1686 N N . ARG A 1 215 ? -24.148 0.509 7.291 1.00 96.69 215 ARG A N 1
ATOM 1687 C CA . ARG A 1 215 ? -23.932 -0.713 8.064 1.00 96.69 215 ARG A CA 1
ATOM 1688 C C . ARG A 1 215 ? -22.718 -0.514 8.970 1.00 96.69 215 ARG A C 1
ATOM 1690 O O . ARG A 1 215 ? -21.600 -0.353 8.484 1.00 96.69 215 ARG A O 1
ATOM 1697 N N . GLN A 1 216 ? -22.971 -0.531 10.271 1.00 97.56 216 GLN A N 1
ATOM 1698 C CA . GLN A 1 216 ? -21.970 -0.232 11.284 1.00 97.56 216 GLN A CA 1
ATOM 1699 C C . GLN A 1 216 ? -20.966 -1.388 11.444 1.00 97.56 216 GLN A C 1
ATOM 1701 O O . GLN A 1 216 ? -21.395 -2.546 11.483 1.00 97.56 216 GLN A O 1
ATOM 1706 N N . PRO A 1 217 ? -19.652 -1.097 11.515 1.00 97.25 217 PRO A N 1
ATOM 1707 C CA . PRO A 1 217 ? -18.656 -2.033 12.031 1.00 97.25 217 PRO A CA 1
ATOM 1708 C C . PRO A 1 217 ? -18.932 -2.383 13.497 1.00 97.25 217 PRO A C 1
ATOM 1710 O O . PRO A 1 217 ? -19.497 -1.574 14.237 1.00 97.25 217 PRO A O 1
ATOM 1713 N N . ASP A 1 218 ? -18.467 -3.551 13.934 1.00 97.56 218 ASP A N 1
ATOM 1714 C CA . ASP A 1 218 ? -18.391 -3.853 15.363 1.00 97.56 218 ASP A CA 1
ATOM 1715 C C . ASP A 1 218 ? -17.105 -3.237 15.927 1.00 97.56 218 ASP A C 1
ATOM 1717 O O . ASP A 1 218 ? -16.027 -3.445 15.368 1.00 97.56 218 ASP A O 1
ATOM 1721 N N . PHE A 1 219 ? -17.199 -2.498 17.031 1.00 98.00 219 PHE A N 1
ATOM 1722 C CA . PHE A 1 219 ? -16.054 -1.867 17.693 1.00 98.00 219 PHE A CA 1
ATOM 1723 C C . PHE A 1 219 ? -15.812 -2.496 19.061 1.00 98.00 219 PHE A C 1
ATOM 1725 O O . PHE A 1 219 ? -16.757 -2.753 19.808 1.00 98.00 219 PHE A O 1
ATOM 1732 N N . PHE A 1 220 ? -14.543 -2.703 19.403 1.00 98.00 220 PHE A N 1
ATOM 1733 C CA . PHE A 1 220 ? -14.131 -3.359 20.640 1.00 98.00 220 PHE A CA 1
ATOM 1734 C C . PHE A 1 220 ? -13.026 -2.548 21.290 1.00 98.00 220 PHE A C 1
ATOM 1736 O O . PHE A 1 220 ? -12.018 -2.263 20.650 1.00 98.00 220 PHE A O 1
ATOM 1743 N N . GLU A 1 221 ? -13.228 -2.152 22.542 1.00 98.06 221 GLU A N 1
ATOM 1744 C CA . GLU A 1 221 ? -12.228 -1.405 23.299 1.00 98.06 221 GLU A CA 1
ATOM 1745 C C . GLU A 1 221 ? -10.982 -2.271 23.526 1.00 98.06 221 GLU A C 1
ATOM 1747 O O . GLU A 1 221 ? -11.091 -3.453 23.858 1.00 98.06 221 GLU A O 1
ATOM 1752 N N . VAL A 1 222 ? -9.800 -1.688 23.329 1.00 97.62 222 VAL A N 1
ATOM 1753 C CA . VAL A 1 222 ? -8.504 -2.359 23.488 1.00 97.62 222 VAL A CA 1
ATOM 1754 C C . VAL A 1 222 ? -7.548 -1.490 24.294 1.00 97.62 222 VAL A C 1
ATOM 1756 O O . VAL A 1 222 ? -7.678 -0.268 24.352 1.00 97.62 222 VAL A O 1
ATOM 1759 N N . GLN A 1 223 ? -6.555 -2.127 24.910 1.00 97.00 223 GLN A N 1
ATOM 1760 C CA . GLN A 1 223 ? -5.480 -1.419 25.600 1.00 97.00 223 GLN A CA 1
ATOM 1761 C C . GLN A 1 223 ? -4.327 -1.138 24.640 1.00 97.00 223 GLN A C 1
ATOM 1763 O O . GLN A 1 223 ? -3.921 -2.018 23.882 1.00 97.00 223 GLN A O 1
ATOM 1768 N N . LEU A 1 224 ? -3.780 0.074 24.717 1.00 95.81 224 LEU A N 1
ATOM 1769 C CA . LEU A 1 224 ? -2.596 0.490 23.976 1.00 95.81 224 LEU A CA 1
ATOM 1770 C C . LEU A 1 224 ? -1.536 0.971 24.971 1.00 95.81 224 LEU A C 1
ATOM 1772 O O . LEU A 1 224 ? -1.811 1.850 25.791 1.00 95.81 224 LEU A O 1
ATOM 1776 N N . THR A 1 225 ? -0.344 0.384 24.922 1.00 95.56 225 THR A N 1
ATOM 1777 C CA . THR A 1 225 ? 0.765 0.697 25.832 1.00 95.56 225 THR A CA 1
ATOM 1778 C C . THR A 1 225 ? 1.969 1.262 25.088 1.00 95.56 225 THR A C 1
ATOM 1780 O O . THR A 1 225 ? 2.191 0.938 23.924 1.00 95.56 225 THR A O 1
ATOM 1783 N N . TRP A 1 226 ? 2.769 2.077 25.771 1.00 93.25 226 TRP A N 1
ATOM 1784 C CA . TRP A 1 226 ? 4.093 2.516 25.325 1.00 93.25 226 TRP A CA 1
ATOM 1785 C C . TRP A 1 226 ? 5.104 2.142 26.408 1.00 93.25 226 TRP A C 1
ATOM 1787 O O . TRP A 1 226 ? 5.023 2.611 27.546 1.00 93.25 226 TRP A O 1
ATOM 1797 N N . GLY A 1 227 ? 5.996 1.206 26.101 1.00 91.44 227 GLY A N 1
ATOM 1798 C CA . GLY A 1 227 ? 6.766 0.480 27.098 1.00 91.44 227 GLY A CA 1
ATOM 1799 C C . GLY A 1 227 ? 5.837 -0.163 28.144 1.00 91.44 227 GLY A C 1
ATOM 1800 O O . GLY A 1 227 ? 4.918 -0.899 27.781 1.00 91.44 227 GLY A O 1
ATOM 1801 N N . PRO A 1 228 ? 6.048 0.086 29.450 1.00 93.00 228 PRO A N 1
ATOM 1802 C CA . PRO A 1 228 ? 5.190 -0.449 30.506 1.00 93.00 228 PRO A CA 1
ATOM 1803 C C . PRO A 1 228 ? 3.945 0.408 30.798 1.00 93.00 228 PRO A C 1
ATOM 1805 O O . PRO A 1 228 ? 3.183 0.071 31.702 1.00 93.00 228 PRO A O 1
ATOM 1808 N N . GLU A 1 229 ? 3.760 1.533 30.109 1.00 93.44 229 GLU A N 1
ATOM 1809 C CA . GLU A 1 229 ? 2.800 2.568 30.496 1.00 93.44 229 GLU A CA 1
ATOM 1810 C C . GLU A 1 229 ? 1.540 2.509 29.629 1.00 93.44 229 GLU A C 1
ATOM 1812 O O . GLU A 1 229 ? 1.613 2.280 28.421 1.00 93.44 229 GLU A O 1
ATOM 1817 N N . ASN A 1 230 ? 0.372 2.745 30.233 1.00 93.06 230 ASN A N 1
ATOM 1818 C CA . ASN A 1 230 ? -0.879 2.862 29.489 1.00 93.06 230 ASN A CA 1
ATOM 1819 C C . ASN A 1 230 ? -0.922 4.219 28.781 1.00 93.06 230 ASN A C 1
ATOM 1821 O O . ASN A 1 230 ? -0.837 5.267 29.420 1.00 93.06 230 ASN A O 1
ATOM 1825 N N . LEU A 1 231 ? -1.090 4.208 27.460 1.00 92.00 231 LEU A N 1
ATOM 1826 C CA . LEU A 1 231 ? -1.059 5.423 26.654 1.00 92.00 231 LEU A CA 1
ATOM 1827 C C . LEU A 1 231 ? -2.182 6.409 27.020 1.00 92.00 231 LEU A C 1
ATOM 1829 O O . LEU A 1 231 ? -1.995 7.619 26.899 1.00 92.00 231 LEU A O 1
ATOM 1833 N N . LEU A 1 232 ? -3.319 5.909 27.523 1.00 93.81 232 LEU A N 1
ATOM 1834 C CA . LEU A 1 232 ? -4.431 6.745 27.989 1.00 93.81 232 LEU A CA 1
ATOM 1835 C C . LEU A 1 232 ? -4.040 7.652 29.167 1.00 93.81 232 LEU A C 1
ATOM 1837 O O . LEU A 1 232 ? -4.575 8.748 29.298 1.00 93.81 232 LEU A O 1
ATOM 1841 N N . GLU A 1 233 ? -3.074 7.245 29.995 1.00 91.38 233 GLU A N 1
ATOM 1842 C CA . GLU A 1 233 ? -2.577 8.076 31.102 1.00 91.38 233 GLU A CA 1
ATOM 1843 C C . GLU A 1 233 ? -1.788 9.297 30.604 1.00 91.38 233 GLU A C 1
ATOM 1845 O O . GLU A 1 233 ? -1.637 10.283 31.327 1.00 91.38 233 GLU A O 1
ATOM 1850 N N . TRP A 1 234 ? -1.308 9.252 29.358 1.00 86.19 234 TRP A N 1
ATOM 1851 C CA . TRP A 1 234 ? -0.450 10.274 28.768 1.00 86.19 234 TRP A CA 1
ATOM 1852 C C . TRP A 1 234 ? -1.187 11.251 27.863 1.00 86.19 234 TRP A C 1
ATOM 1854 O O . TRP A 1 234 ? -0.937 12.452 27.935 1.00 86.19 234 TRP A O 1
ATOM 1864 N N . VAL A 1 235 ? -2.088 10.745 27.022 1.00 88.88 235 VAL A N 1
ATOM 1865 C CA . VAL A 1 235 ? -2.891 11.559 26.090 1.00 88.88 235 VAL A CA 1
ATOM 1866 C C . VAL A 1 235 ? -3.939 12.420 26.809 1.00 88.88 235 VAL A C 1
ATOM 1868 O O . VAL A 1 235 ? -4.494 13.345 26.218 1.00 88.88 235 VAL A O 1
ATOM 1871 N N . GLY A 1 236 ? -4.190 12.151 28.095 1.00 84.69 236 GLY A N 1
ATOM 1872 C CA . GLY A 1 236 ? -5.102 12.927 28.929 1.00 84.69 236 GLY A CA 1
ATOM 1873 C C . GLY A 1 236 ? -6.544 12.862 28.424 1.00 84.69 236 GLY A C 1
ATOM 1874 O O . GLY A 1 236 ? -7.024 11.809 28.020 1.00 84.69 236 GLY A O 1
ATOM 1875 N N . ASP A 1 237 ? -7.236 14.002 28.432 1.00 89.94 237 ASP A N 1
ATOM 1876 C CA . ASP A 1 237 ? -8.652 14.085 28.045 1.00 89.94 237 ASP A CA 1
ATOM 1877 C C . ASP A 1 237 ? -8.880 14.101 26.517 1.00 89.94 237 ASP A C 1
ATOM 1879 O O . ASP A 1 237 ? -10.029 14.171 26.070 1.00 89.94 237 ASP A O 1
ATOM 1883 N N . GLU A 1 238 ? -7.815 14.076 25.703 1.00 90.50 238 GLU A N 1
ATOM 1884 C CA . GLU A 1 238 ? -7.924 14.151 24.238 1.00 90.50 238 GLU A CA 1
ATOM 1885 C C . GLU A 1 238 ? -8.461 12.859 23.616 1.00 90.50 238 GLU A C 1
ATOM 1887 O O . GLU A 1 238 ? -9.262 12.916 22.682 1.00 90.50 238 GLU A O 1
ATOM 1892 N N . ILE A 1 239 ? -8.031 11.708 24.139 1.00 94.69 239 ILE A N 1
ATOM 1893 C CA . ILE A 1 239 ? -8.465 10.377 23.705 1.00 94.69 239 ILE A CA 1
ATOM 1894 C C . ILE A 1 239 ? -8.970 9.634 24.934 1.00 94.69 239 ILE A C 1
ATOM 1896 O O . ILE A 1 239 ? -8.231 9.431 25.894 1.00 94.69 239 ILE A O 1
ATOM 1900 N N . LYS A 1 240 ? -10.230 9.203 24.898 1.00 96.56 240 LYS A N 1
ATOM 1901 C CA . LYS A 1 240 ? -10.869 8.539 26.045 1.00 96.56 240 LYS A CA 1
ATOM 1902 C C . LYS A 1 240 ? -10.656 7.036 26.050 1.00 96.56 240 LYS A C 1
ATOM 1904 O O . LYS A 1 240 ? -10.665 6.426 27.113 1.00 96.56 240 LYS A O 1
ATOM 1909 N N . ALA A 1 241 ? -10.529 6.448 24.866 1.00 97.44 241 ALA A N 1
ATOM 1910 C CA . ALA A 1 241 ? -10.350 5.018 24.681 1.00 97.44 241 ALA A CA 1
ATOM 1911 C C . ALA A 1 241 ? -9.791 4.720 23.286 1.00 97.44 241 ALA A C 1
ATOM 1913 O O . ALA A 1 241 ? -9.968 5.499 22.344 1.00 97.44 241 ALA A O 1
ATOM 1914 N N . PHE 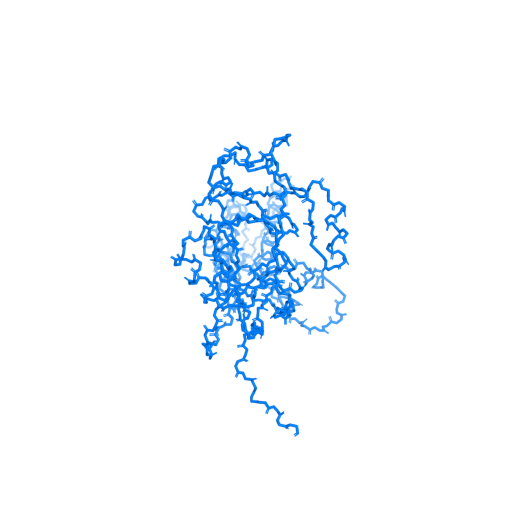A 1 242 ? -9.155 3.558 23.165 1.00 97.31 242 PHE A N 1
ATOM 1915 C CA . PHE A 1 242 ? -8.755 2.978 21.890 1.00 97.31 242 PHE A CA 1
ATOM 1916 C C . PHE A 1 242 ? -9.655 1.795 21.568 1.00 97.31 242 PHE A C 1
ATOM 1918 O O . PHE A 1 242 ? -10.067 1.047 22.453 1.00 97.31 242 PHE A O 1
ATOM 1925 N N . PHE A 1 243 ? -9.943 1.614 20.287 1.00 98.12 243 PHE A N 1
ATOM 1926 C CA . PHE A 1 243 ? -10.773 0.527 19.796 1.00 98.12 243 PHE A CA 1
ATOM 1927 C C . PHE A 1 243 ? -10.048 -0.214 18.688 1.00 98.12 243 PHE A C 1
ATOM 1929 O O . PHE A 1 243 ? -9.266 0.384 17.958 1.00 98.12 243 PHE A O 1
ATOM 1936 N N . THR A 1 244 ? -10.345 -1.498 18.535 1.00 97.31 244 THR A N 1
ATOM 1937 C CA . THR A 1 244 ? -10.210 -2.214 17.268 1.00 97.31 244 THR A CA 1
ATOM 1938 C C . THR A 1 244 ? -11.593 -2.401 16.642 1.00 97.31 244 THR A C 1
ATOM 1940 O O . THR A 1 244 ? -12.611 -2.179 17.305 1.00 97.31 244 THR A O 1
ATOM 1943 N N . MET A 1 245 ? -11.660 -2.784 15.366 1.00 96.31 245 MET A N 1
ATOM 1944 C CA . MET A 1 245 ? -12.940 -2.986 14.687 1.00 96.31 245 MET A CA 1
ATOM 1945 C C . MET A 1 245 ? -12.987 -4.269 13.864 1.00 96.31 245 MET A C 1
ATOM 1947 O O . MET A 1 245 ? -11.991 -4.675 13.266 1.00 96.31 245 MET A O 1
ATOM 1951 N N . ARG A 1 246 ? -14.191 -4.836 13.759 1.00 96.12 246 ARG A N 1
ATOM 1952 C CA . ARG A 1 246 ? -14.561 -5.831 12.752 1.00 96.12 246 ARG A CA 1
ATOM 1953 C C . ARG A 1 246 ? -15.483 -5.163 11.722 1.00 96.12 246 ARG A C 1
ATOM 1955 O O . ARG A 1 246 ? -16.681 -5.006 11.978 1.00 96.12 246 ARG A O 1
ATOM 1962 N N . PRO A 1 247 ? -14.955 -4.717 10.572 1.00 96.06 247 PRO A N 1
ATOM 1963 C CA . PRO A 1 247 ? -15.784 -4.164 9.511 1.00 96.06 247 PRO A CA 1
ATOM 1964 C C . PRO A 1 247 ? -16.530 -5.288 8.769 1.00 96.06 247 PRO A C 1
ATOM 1966 O O . PRO A 1 247 ? -16.132 -6.453 8.840 1.00 96.06 247 PRO A O 1
ATOM 1969 N N . PRO A 1 248 ? -17.602 -4.973 8.019 1.00 96.88 248 PRO A N 1
ATOM 1970 C CA . PRO A 1 248 ? -18.219 -5.936 7.114 1.00 96.88 248 PRO A CA 1
ATOM 1971 C C . PRO A 1 248 ? -17.183 -6.552 6.159 1.00 96.88 248 PRO A C 1
ATOM 1973 O O . PRO A 1 248 ? -16.491 -5.827 5.443 1.00 96.88 248 PRO A O 1
ATOM 1976 N N . ALA A 1 249 ? -17.096 -7.884 6.130 1.00 96.12 249 ALA A N 1
ATOM 1977 C CA . ALA A 1 249 ? -16.259 -8.607 5.177 1.00 96.12 249 ALA A CA 1
ATOM 1978 C C . ALA A 1 249 ? -16.981 -8.757 3.828 1.00 96.12 249 ALA A C 1
ATOM 1980 O O . ALA A 1 249 ? -18.149 -9.160 3.785 1.00 96.12 249 ALA A O 1
ATOM 1981 N N . VAL A 1 250 ? -16.288 -8.457 2.731 1.00 96.38 250 VAL A N 1
ATOM 1982 C CA . VAL A 1 250 ? -16.821 -8.505 1.359 1.00 96.38 250 VAL A CA 1
ATOM 1983 C C . VAL A 1 250 ? -15.901 -9.292 0.421 1.00 96.38 250 VAL A C 1
ATOM 1985 O O . VAL A 1 250 ? -14.780 -9.637 0.784 1.00 96.38 250 VAL A O 1
ATOM 1988 N N . ASP A 1 251 ? -16.394 -9.592 -0.778 1.00 95.56 251 ASP A N 1
ATOM 1989 C CA . ASP A 1 251 ? -15.653 -10.272 -1.847 1.00 95.56 251 ASP A CA 1
ATOM 1990 C C . ASP A 1 251 ? -15.826 -9.473 -3.148 1.00 95.56 251 ASP A C 1
ATOM 1992 O O . ASP A 1 251 ? -16.676 -9.764 -3.990 1.00 95.56 251 ASP A O 1
ATOM 1996 N N . VAL A 1 252 ? -15.113 -8.349 -3.226 1.00 93.69 252 VAL A N 1
ATOM 1997 C CA . VAL A 1 252 ? -15.206 -7.369 -4.319 1.00 93.69 252 VAL A CA 1
ATOM 1998 C C . VAL A 1 252 ? -13.912 -7.236 -5.112 1.00 93.69 252 VAL A C 1
ATOM 2000 O O . VAL A 1 252 ? -13.929 -6.673 -6.212 1.00 93.69 252 VAL A O 1
ATOM 2003 N N . ILE A 1 253 ? -12.797 -7.739 -4.586 1.00 90.88 253 ILE A N 1
ATOM 2004 C CA . ILE A 1 253 ? -11.506 -7.760 -5.259 1.00 90.88 253 ILE A CA 1
ATOM 2005 C C . ILE A 1 253 ? -11.352 -9.027 -6.094 1.00 90.88 253 ILE A C 1
ATOM 2007 O O . ILE A 1 253 ? -11.538 -10.140 -5.624 1.00 90.88 253 ILE A O 1
ATOM 2011 N N . ASP A 1 254 ? -10.917 -8.841 -7.338 1.00 85.56 254 ASP A N 1
ATOM 2012 C CA . ASP A 1 254 ? -10.415 -9.929 -8.169 1.00 85.56 254 ASP A CA 1
ATOM 2013 C C . ASP A 1 254 ? -8.875 -9.935 -8.106 1.00 85.56 254 ASP A C 1
ATOM 2015 O O . ASP A 1 254 ? -8.248 -9.028 -8.668 1.00 85.56 254 ASP A O 1
ATOM 2019 N N . PRO A 1 255 ? -8.247 -10.910 -7.418 1.00 79.56 255 PRO A N 1
ATOM 2020 C CA . PRO A 1 255 ? -6.791 -10.991 -7.307 1.00 79.56 255 PRO A CA 1
ATOM 2021 C C . PRO A 1 255 ? -6.116 -11.436 -8.614 1.00 79.56 255 PRO A C 1
ATOM 2023 O O . PRO A 1 255 ? -4.906 -11.269 -8.768 1.00 79.56 255 PRO A O 1
ATOM 2026 N N . GLU A 1 256 ? -6.864 -11.999 -9.572 1.00 80.81 256 GLU A N 1
ATOM 2027 C CA . GLU A 1 256 ? -6.321 -12.404 -10.873 1.00 80.81 256 GLU A CA 1
ATOM 2028 C C . GLU A 1 256 ? -6.172 -11.210 -11.824 1.00 80.81 256 GLU A C 1
ATOM 2030 O O . GLU A 1 256 ? -5.376 -11.241 -12.771 1.00 80.81 256 GLU A O 1
ATOM 2035 N N . LYS A 1 257 ? -6.902 -10.120 -11.564 1.00 75.88 257 LYS A N 1
ATOM 2036 C CA . LYS A 1 257 ? -6.778 -8.866 -12.305 1.00 75.88 257 LYS A CA 1
ATOM 2037 C C . LYS A 1 257 ? -5.769 -7.952 -11.619 1.00 75.88 257 LYS A C 1
ATOM 2039 O O . LYS A 1 257 ? -5.902 -7.599 -10.455 1.00 75.88 257 LYS A O 1
ATOM 2044 N N . THR A 1 258 ? -4.769 -7.516 -12.382 1.00 65.75 258 THR A N 1
ATOM 2045 C CA . THR A 1 258 ? -3.740 -6.581 -11.911 1.00 65.75 258 THR A CA 1
ATOM 2046 C C . THR A 1 258 ? -3.711 -5.358 -12.824 1.00 65.75 258 THR A C 1
ATOM 2048 O O . THR A 1 258 ? -3.323 -5.462 -13.992 1.00 65.75 258 THR A O 1
ATOM 2051 N N . PRO A 1 259 ? -4.179 -4.189 -12.360 1.00 67.44 259 PRO A N 1
ATOM 2052 C CA . PRO A 1 259 ? -4.140 -2.977 -13.143 1.00 67.44 259 PRO A CA 1
ATOM 2053 C C . PRO A 1 259 ? -2.740 -2.382 -13.012 1.00 67.44 259 PRO A C 1
ATOM 2055 O O . PRO A 1 259 ? -2.062 -2.483 -11.984 1.00 67.44 259 PRO A O 1
ATOM 2058 N N . LEU A 1 260 ? -2.297 -1.719 -14.064 1.00 65.06 260 LEU A N 1
ATOM 2059 C CA . LEU A 1 260 ? -1.045 -0.999 -14.008 1.00 65.06 260 LEU A CA 1
ATOM 2060 C C . LEU A 1 260 ? -1.279 0.399 -13.428 1.00 65.06 260 LEU A C 1
ATOM 2062 O O . LEU A 1 260 ? -2.027 1.189 -14.000 1.00 65.06 260 LEU A O 1
ATOM 2066 N N . HIS A 1 261 ? -0.617 0.718 -12.319 1.00 62.50 261 HIS A N 1
ATOM 2067 C CA . HIS A 1 261 ? -0.657 2.039 -11.704 1.00 62.50 261 HIS A CA 1
ATOM 2068 C C . HIS A 1 261 ? 0.652 2.787 -11.952 1.00 62.50 261 HIS A C 1
ATOM 2070 O O . HIS A 1 261 ? 1.744 2.278 -11.682 1.00 62.50 261 HIS A O 1
ATOM 2076 N N . PHE A 1 262 ? 0.552 4.009 -12.467 1.00 63.06 262 PHE A N 1
ATOM 2077 C CA . PHE A 1 262 ? 1.704 4.880 -12.662 1.00 63.06 262 PHE A CA 1
ATOM 2078 C C . PHE A 1 262 ? 1.942 5.717 -11.410 1.00 63.06 262 PHE A C 1
ATOM 2080 O O . PHE A 1 262 ? 1.078 6.495 -11.028 1.00 63.06 262 PHE A O 1
ATOM 2087 N N . TRP A 1 263 ? 3.124 5.589 -10.810 1.00 52.09 263 TRP A N 1
ATOM 2088 C CA . TRP A 1 263 ? 3.569 6.397 -9.678 1.00 52.09 263 TRP A CA 1
ATOM 2089 C C . TRP A 1 263 ? 4.363 7.602 -10.198 1.00 52.09 263 TRP A C 1
ATOM 2091 O O . TRP A 1 263 ? 5.543 7.435 -10.534 1.00 52.09 263 TRP A O 1
ATOM 2101 N N . PRO A 1 264 ? 3.786 8.822 -10.255 1.00 55.28 264 PRO A N 1
ATOM 2102 C CA . PRO A 1 264 ? 4.424 9.951 -10.934 1.00 55.28 264 PRO A CA 1
ATOM 2103 C C . PRO A 1 264 ? 5.734 10.374 -10.269 1.00 55.28 264 PRO A C 1
ATOM 2105 O O . PRO A 1 264 ? 6.713 10.659 -10.955 1.00 55.28 264 PRO A O 1
ATOM 2108 N N . GLN A 1 265 ? 5.774 10.342 -8.933 1.00 50.41 265 GLN A N 1
ATOM 2109 C CA . GLN A 1 265 ? 6.950 10.722 -8.143 1.00 50.41 265 GLN A CA 1
ATOM 2110 C C . GLN A 1 265 ? 8.140 9.785 -8.383 1.00 50.41 265 GLN A C 1
ATOM 2112 O O . GLN A 1 265 ? 9.285 10.224 -8.421 1.00 50.41 265 GLN A O 1
ATOM 2117 N N . LEU A 1 266 ? 7.866 8.496 -8.593 1.00 54.75 266 LEU A N 1
ATOM 2118 C CA . LEU A 1 266 ? 8.889 7.484 -8.852 1.00 54.75 266 LEU A CA 1
ATOM 2119 C C . LEU A 1 266 ? 9.189 7.311 -10.341 1.00 54.75 266 LEU A C 1
ATOM 2121 O O . LEU A 1 266 ? 10.124 6.588 -10.679 1.00 54.75 266 LEU A O 1
ATOM 2125 N N . LYS A 1 267 ? 8.373 7.911 -11.220 1.00 67.50 267 LYS A N 1
ATOM 2126 C CA . LYS A 1 267 ? 8.348 7.648 -12.667 1.00 67.50 267 LYS A CA 1
ATOM 2127 C C . LYS A 1 267 ? 8.314 6.144 -12.987 1.00 67.50 267 LYS A C 1
ATOM 2129 O O . LYS A 1 267 ? 8.916 5.696 -13.957 1.00 67.50 267 LYS A O 1
ATOM 2134 N N . LYS A 1 268 ? 7.627 5.353 -12.156 1.00 60.97 268 LYS A N 1
ATOM 2135 C CA . LYS A 1 268 ? 7.566 3.886 -12.262 1.00 60.97 268 LYS A CA 1
ATOM 2136 C C . LYS A 1 268 ? 6.125 3.421 -12.386 1.00 60.97 268 LYS A C 1
ATOM 2138 O O . LYS A 1 268 ? 5.248 3.898 -11.671 1.00 60.97 268 LYS A O 1
ATOM 2143 N N . TYR A 1 269 ? 5.902 2.444 -13.255 1.00 59.47 269 TYR A N 1
ATOM 2144 C CA . TYR A 1 269 ? 4.664 1.679 -13.273 1.00 59.47 269 TYR A CA 1
ATOM 2145 C C . TYR A 1 269 ? 4.795 0.518 -12.288 1.00 59.47 269 TYR A C 1
ATOM 2147 O O . TYR A 1 269 ? 5.766 -0.238 -12.342 1.00 59.47 269 TYR A O 1
ATOM 2155 N N . LYS A 1 270 ? 3.837 0.381 -11.374 1.00 60.66 270 LYS A N 1
ATOM 2156 C CA . LYS A 1 270 ? 3.693 -0.804 -10.529 1.00 60.66 270 LYS A CA 1
ATOM 2157 C C . LYS A 1 270 ? 2.387 -1.483 -10.904 1.00 60.66 270 LYS A C 1
ATOM 2159 O O . LYS A 1 270 ? 1.352 -0.827 -10.987 1.00 60.66 270 LYS A O 1
ATOM 2164 N N . LEU A 1 271 ? 2.438 -2.792 -11.125 1.00 60.41 271 LEU A N 1
ATOM 2165 C CA . LEU A 1 271 ? 1.224 -3.596 -11.102 1.00 60.41 271 LEU A CA 1
ATOM 2166 C C . LEU A 1 271 ? 0.677 -3.509 -9.681 1.00 60.41 271 LEU A C 1
ATOM 2168 O O . LEU A 1 271 ? 1.375 -3.899 -8.743 1.00 60.41 271 LEU A O 1
ATOM 2172 N N . LEU A 1 272 ? -0.525 -2.962 -9.532 1.00 68.25 272 LEU A N 1
ATOM 2173 C CA . LEU A 1 272 ? -1.281 -3.218 -8.318 1.00 68.25 272 LEU A CA 1
ATOM 2174 C C . LEU A 1 272 ? -1.736 -4.670 -8.408 1.00 68.25 272 LEU A C 1
ATOM 2176 O O . LEU A 1 272 ? -2.078 -5.182 -9.471 1.00 68.25 272 LEU A O 1
ATOM 2180 N N . ASP A 1 273 ? -1.637 -5.376 -7.305 1.00 70.81 273 ASP A N 1
ATOM 2181 C CA . ASP A 1 273 ? -1.888 -6.806 -7.208 1.00 70.81 273 ASP A CA 1
ATOM 2182 C C . ASP A 1 273 ? -3.368 -7.119 -6.927 1.00 70.81 273 ASP A C 1
ATOM 2184 O O . ASP A 1 273 ? -3.691 -8.203 -6.443 1.00 70.81 273 ASP A O 1
ATOM 2188 N N . TYR A 1 274 ? -4.257 -6.159 -7.209 1.00 81.06 274 TYR A N 1
ATOM 2189 C CA . TYR A 1 274 ? -5.701 -6.286 -7.049 1.00 81.06 274 TYR A CA 1
ATOM 2190 C C . TYR A 1 274 ? -6.487 -5.240 -7.865 1.00 81.06 274 TYR A C 1
ATOM 2192 O O . TYR A 1 274 ? -5.980 -4.154 -8.162 1.00 81.06 274 TYR A O 1
ATOM 2200 N N . VAL A 1 275 ? -7.750 -5.551 -8.188 1.00 86.88 275 VAL A N 1
ATOM 2201 C CA . VAL A 1 275 ? -8.757 -4.614 -8.726 1.00 86.88 275 VAL A CA 1
ATOM 2202 C C . VAL A 1 275 ? -10.086 -4.822 -8.010 1.00 86.88 275 VAL A C 1
ATOM 2204 O O . VAL A 1 275 ? -10.537 -5.959 -7.898 1.00 86.88 275 VAL A O 1
ATOM 2207 N N . VAL A 1 276 ? -10.770 -3.742 -7.626 1.00 89.50 276 VAL A N 1
ATOM 2208 C CA . VAL A 1 276 ? -12.183 -3.814 -7.222 1.00 89.50 276 VAL A CA 1
ATOM 2209 C C . VAL A 1 276 ? -13.042 -4.044 -8.468 1.00 89.50 276 VAL A C 1
ATOM 2211 O O . VAL A 1 276 ? -13.114 -3.194 -9.358 1.00 89.50 276 VAL A O 1
ATOM 2214 N N . THR A 1 277 ? -13.671 -5.211 -8.565 1.00 90.06 277 THR A N 1
ATOM 2215 C CA . THR A 1 277 ? -14.466 -5.634 -9.732 1.00 90.06 277 THR A CA 1
ATOM 2216 C C . THR A 1 277 ? -15.964 -5.643 -9.486 1.00 90.06 277 THR A C 1
ATOM 2218 O O . THR A 1 277 ? -16.734 -5.677 -10.446 1.00 90.06 277 THR A O 1
ATOM 2221 N N . GLN A 1 278 ? -16.381 -5.570 -8.224 1.00 90.81 278 GLN A N 1
ATOM 2222 C CA . GLN A 1 278 ? -17.783 -5.535 -7.828 1.00 90.81 278 GLN A CA 1
ATOM 2223 C C . GLN A 1 278 ? -18.043 -4.320 -6.932 1.00 90.81 278 GLN A C 1
ATOM 2225 O O . GLN A 1 278 ? -17.146 -3.897 -6.201 1.00 90.81 278 GLN A O 1
ATOM 2230 N N . PRO A 1 2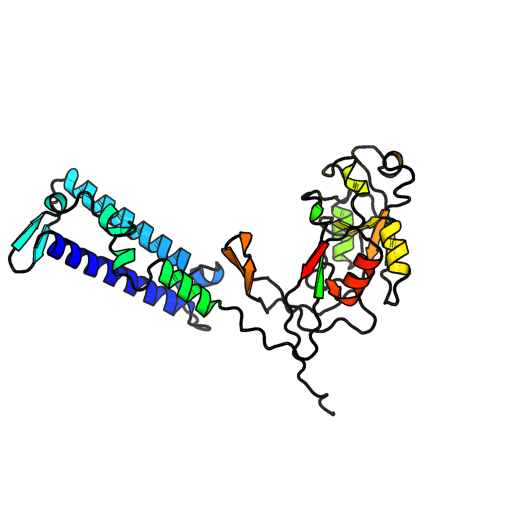79 ? -19.246 -3.726 -6.981 1.00 92.88 279 PRO A N 1
ATOM 2231 C CA . PRO A 1 279 ? -19.604 -2.687 -6.032 1.00 92.88 279 PRO A CA 1
ATOM 2232 C C . PRO A 1 279 ? -19.718 -3.266 -4.615 1.00 92.88 279 PRO A C 1
ATOM 2234 O O . PRO A 1 279 ? -20.098 -4.425 -4.435 1.00 92.88 279 PRO A O 1
ATOM 2237 N N . LEU A 1 280 ? -19.433 -2.444 -3.601 1.00 93.81 280 LEU A N 1
ATOM 2238 C CA . LEU A 1 280 ? -19.766 -2.791 -2.216 1.00 93.81 280 LEU A CA 1
ATOM 2239 C C . LEU A 1 280 ? -21.286 -3.027 -2.068 1.00 93.81 280 LEU A C 1
ATOM 2241 O O . LEU A 1 280 ? -22.068 -2.348 -2.741 1.00 93.81 280 LEU A O 1
ATOM 2245 N N . PRO A 1 281 ? -21.718 -3.953 -1.188 1.00 93.88 281 PRO A N 1
ATOM 2246 C CA . PRO A 1 281 ? -23.136 -4.189 -0.925 1.00 93.88 281 PRO A CA 1
ATOM 2247 C C . PRO A 1 281 ? -23.877 -2.924 -0.469 1.00 93.88 281 PRO A C 1
ATOM 2249 O O . PRO A 1 281 ? -23.286 -2.015 0.116 1.00 93.88 281 PRO A O 1
ATOM 2252 N N . GLU A 1 282 ? -25.192 -2.879 -0.687 1.00 92.06 282 GLU A N 1
ATOM 2253 C CA . GLU A 1 282 ? -26.024 -1.740 -0.283 1.00 92.06 282 GLU A CA 1
ATOM 2254 C C . GLU A 1 282 ? -25.875 -1.425 1.218 1.00 92.06 282 GLU A C 1
ATOM 2256 O O . GLU A 1 282 ? -25.856 -2.318 2.068 1.00 92.06 282 GLU A O 1
ATOM 2261 N N . GLY A 1 283 ? -25.720 -0.136 1.539 1.00 93.69 283 GLY A N 1
ATOM 2262 C CA . GLY A 1 283 ? -25.494 0.354 2.901 1.00 93.69 283 GLY A CA 1
ATOM 2263 C C . GLY A 1 283 ? -24.080 0.122 3.451 1.00 93.69 283 GLY A C 1
ATOM 2264 O O . GLY A 1 283 ? -23.764 0.633 4.524 1.00 93.69 283 GLY A O 1
ATOM 2265 N N . VAL A 1 284 ? -23.202 -0.604 2.751 1.00 97.19 284 VAL A N 1
ATOM 2266 C CA . VAL A 1 284 ? -21.810 -0.823 3.172 1.00 97.19 284 VAL A CA 1
ATOM 2267 C C . VAL A 1 284 ? -20.916 0.271 2.593 1.00 97.19 284 VAL A C 1
ATOM 2269 O O . VAL A 1 284 ? -20.670 0.335 1.391 1.00 97.19 284 VAL A O 1
ATOM 2272 N N . HIS A 1 285 ? -20.407 1.132 3.473 1.00 97.25 285 HIS A N 1
ATOM 2273 C CA . HIS A 1 285 ? -19.573 2.276 3.094 1.00 97.25 285 HIS A CA 1
ATOM 2274 C C . HIS A 1 285 ? -18.098 2.148 3.515 1.00 97.25 285 HIS A C 1
ATOM 2276 O O . HIS A 1 285 ? -17.261 2.875 2.977 1.00 97.25 285 HIS A O 1
ATOM 2282 N N . LEU A 1 286 ? -17.799 1.201 4.411 1.00 97.69 286 LEU A N 1
ATOM 2283 C CA . LEU A 1 286 ? -16.479 0.796 4.896 1.00 97.69 286 LEU A CA 1
ATOM 2284 C C . LEU A 1 286 ? -16.496 -0.729 5.052 1.00 97.69 286 LEU A C 1
ATOM 2286 O O . LEU A 1 286 ? -17.435 -1.266 5.641 1.00 97.69 286 LEU A O 1
ATOM 2290 N N . ALA A 1 287 ? -15.497 -1.416 4.511 1.00 97.25 287 ALA A N 1
ATOM 2291 C CA . ALA A 1 287 ? -15.410 -2.872 4.514 1.00 97.25 287 ALA A CA 1
ATOM 2292 C C . ALA A 1 287 ? -13.952 -3.340 4.451 1.00 97.25 287 ALA A C 1
ATOM 2294 O O . ALA A 1 287 ? -13.056 -2.555 4.143 1.00 97.25 287 ALA A O 1
ATOM 2295 N N . VAL A 1 288 ? -13.731 -4.632 4.679 1.00 95.69 288 VAL A N 1
ATOM 2296 C CA . VAL A 1 288 ? -12.490 -5.323 4.296 1.00 95.69 288 VAL A CA 1
ATOM 2297 C C . VAL A 1 288 ? -12.812 -6.389 3.270 1.00 95.69 288 VAL A C 1
ATOM 2299 O O . VAL A 1 288 ? -13.838 -7.066 3.360 1.00 95.69 288 VAL A O 1
ATOM 2302 N N . ASP A 1 289 ? -11.945 -6.527 2.279 1.00 95.00 289 ASP A N 1
ATOM 2303 C CA . ASP A 1 289 ? -12.067 -7.607 1.314 1.00 95.00 289 ASP A CA 1
ATOM 2304 C C . ASP A 1 289 ? -11.412 -8.879 1.860 1.00 95.00 289 ASP A C 1
ATOM 2306 O O . ASP A 1 289 ? -10.317 -8.826 2.418 1.00 95.00 289 ASP A O 1
ATOM 2310 N N . ARG A 1 290 ? -12.053 -10.034 1.677 1.00 93.00 290 ARG A N 1
ATOM 2311 C CA . ARG A 1 290 ? -11.541 -11.327 2.161 1.00 93.00 290 ARG A CA 1
ATOM 2312 C C . ARG A 1 290 ? -10.182 -11.703 1.574 1.00 93.00 290 ARG A C 1
ATOM 2314 O O . ARG A 1 290 ? -9.409 -12.391 2.229 1.00 93.00 290 ARG A O 1
ATOM 2321 N N . SER A 1 291 ? -9.868 -11.255 0.360 1.00 89.94 291 SER A N 1
ATOM 2322 C CA . SER A 1 291 ? -8.554 -11.468 -0.257 1.00 89.94 291 SER A CA 1
ATOM 2323 C C . SER A 1 291 ? -7.472 -10.525 0.289 1.00 89.94 291 SER A C 1
ATOM 2325 O O . SER A 1 291 ? -6.281 -10.744 0.050 1.00 89.94 291 SER A O 1
ATOM 2327 N N . ARG A 1 292 ? -7.869 -9.465 1.008 1.00 90.12 292 ARG A N 1
ATOM 2328 C CA . ARG A 1 292 ? -7.011 -8.409 1.566 1.00 90.12 292 ARG A CA 1
ATOM 2329 C C . ARG A 1 292 ? -7.522 -7.977 2.955 1.00 90.12 292 ARG A C 1
ATOM 2331 O O . ARG A 1 292 ? -7.924 -6.823 3.113 1.00 90.12 292 ARG A O 1
ATOM 2338 N N . PRO A 1 293 ? -7.482 -8.857 3.974 1.00 89.06 293 PRO A N 1
ATOM 2339 C CA . PRO A 1 293 ? -8.091 -8.591 5.285 1.00 89.06 293 PRO A CA 1
ATOM 2340 C C . PRO A 1 293 ? -7.505 -7.364 6.004 1.00 89.06 293 PRO A C 1
ATOM 2342 O O . PRO A 1 293 ? -8.193 -6.703 6.776 1.00 89.06 293 PRO A O 1
ATOM 2345 N N . PHE A 1 294 ? -6.261 -6.994 5.687 1.00 89.50 294 PHE A N 1
ATOM 2346 C CA . PHE A 1 294 ? -5.561 -5.844 6.274 1.00 89.50 294 PHE A CA 1
ATOM 2347 C C . PHE A 1 294 ? -5.713 -4.545 5.466 1.00 89.50 294 PHE A C 1
ATOM 2349 O O . PHE A 1 294 ? -4.982 -3.582 5.687 1.00 89.50 294 PHE A O 1
ATOM 2356 N N . MET A 1 295 ? -6.653 -4.500 4.517 1.00 91.69 295 MET A N 1
ATOM 2357 C CA . MET A 1 295 ? -6.933 -3.320 3.704 1.00 91.69 295 MET A CA 1
ATOM 2358 C C . MET A 1 295 ? -8.397 -2.909 3.846 1.00 91.69 295 MET A C 1
ATOM 2360 O O . MET A 1 295 ? -9.300 -3.555 3.314 1.00 91.69 295 MET A O 1
ATOM 2364 N N . ALA A 1 296 ? -8.628 -1.799 4.546 1.00 95.31 296 ALA A N 1
ATOM 2365 C CA . ALA A 1 296 ? -9.955 -1.218 4.672 1.00 95.31 296 ALA A CA 1
ATOM 2366 C C . ALA A 1 296 ? -10.305 -0.411 3.415 1.00 95.31 296 ALA A C 1
ATOM 2368 O O . ALA A 1 296 ? -9.664 0.596 3.118 1.00 95.31 296 ALA A O 1
ATOM 2369 N N . ILE A 1 297 ? -11.342 -0.843 2.700 1.00 95.88 297 ILE A N 1
ATOM 2370 C CA . ILE A 1 297 ? -11.861 -0.200 1.491 1.00 95.88 297 ILE A CA 1
ATOM 2371 C C . ILE A 1 297 ? -13.102 0.609 1.862 1.00 95.88 297 ILE A C 1
ATOM 2373 O O . ILE A 1 297 ? -13.985 0.127 2.574 1.00 95.88 297 ILE A O 1
ATOM 2377 N N . CYS A 1 298 ? -13.210 1.829 1.348 1.00 97.31 298 CYS A N 1
ATOM 2378 C CA . CYS A 1 298 ? -14.363 2.687 1.557 1.00 97.31 298 CYS A CA 1
ATOM 2379 C C . CYS A 1 298 ? -14.864 3.331 0.261 1.00 97.31 298 CYS A C 1
ATOM 2381 O O . CYS A 1 298 ? -14.163 3.433 -0.747 1.00 97.31 298 CYS A O 1
ATOM 2383 N N . THR A 1 299 ? -16.126 3.748 0.294 1.00 96.75 299 THR A N 1
ATOM 2384 C CA . THR A 1 299 ? -16.756 4.515 -0.794 1.00 96.75 299 THR A CA 1
ATOM 2385 C C . THR A 1 299 ? -16.340 5.987 -0.766 1.00 96.75 299 THR A C 1
ATOM 2387 O O . THR A 1 299 ? -16.040 6.532 0.296 1.00 96.75 299 THR A O 1
ATOM 2390 N N . ASP A 1 300 ? -16.462 6.681 -1.901 1.00 95.62 300 ASP A N 1
ATOM 2391 C CA . ASP A 1 300 ? -16.345 8.150 -1.974 1.00 95.62 300 ASP A CA 1
ATOM 2392 C C . ASP A 1 300 ? -17.272 8.895 -0.993 1.00 95.62 300 ASP A C 1
ATOM 2394 O O . ASP A 1 300 ? -16.920 9.929 -0.419 1.00 95.62 300 ASP A O 1
ATOM 2398 N N . ARG A 1 301 ? -18.444 8.312 -0.717 1.00 95.62 301 ARG A N 1
ATOM 2399 C CA . ARG A 1 301 ? -19.397 8.843 0.260 1.00 95.62 301 ARG A CA 1
ATOM 2400 C C . ARG A 1 301 ? -18.839 8.824 1.685 1.00 95.62 301 ARG A C 1
ATOM 2402 O O . ARG A 1 301 ? -18.950 9.828 2.382 1.00 95.62 301 ARG A O 1
ATOM 2409 N N . PHE A 1 302 ? -18.209 7.718 2.095 1.00 97.31 302 PHE A N 1
ATOM 2410 C CA . PHE A 1 302 ? -17.545 7.613 3.400 1.00 97.31 302 PHE A CA 1
ATOM 2411 C C . PHE A 1 302 ? -16.415 8.628 3.529 1.00 97.31 302 PHE A C 1
ATOM 2413 O O . PHE A 1 302 ? -16.359 9.354 4.519 1.00 97.31 302 PHE A O 1
ATOM 2420 N N . LYS A 1 303 ? -15.558 8.719 2.503 1.00 97.25 303 LYS A N 1
ATOM 2421 C CA . LYS A 1 303 ? -14.488 9.720 2.432 1.00 97.25 303 LYS A CA 1
ATOM 2422 C C . LYS A 1 303 ? -15.039 11.129 2.658 1.00 97.25 303 LYS A C 1
ATOM 2424 O O . LYS A 1 303 ? -14.548 11.846 3.523 1.00 97.25 303 LYS A O 1
ATOM 2429 N N . THR A 1 304 ? -16.106 11.490 1.947 1.00 95.81 304 THR A N 1
ATOM 2430 C CA . THR A 1 304 ? -16.747 12.806 2.077 1.00 95.81 304 THR A CA 1
ATOM 2431 C C . THR A 1 304 ? -17.271 13.066 3.495 1.00 95.81 304 THR A C 1
ATOM 2433 O O . THR A 1 304 ? -17.119 14.174 4.007 1.00 95.81 304 THR A O 1
ATOM 2436 N N . TRP A 1 305 ? -17.882 12.072 4.153 1.00 97.50 305 TRP A N 1
ATOM 2437 C CA . TRP A 1 305 ? -18.330 12.212 5.545 1.00 97.50 305 TRP A CA 1
ATOM 2438 C C . TRP A 1 305 ? -17.162 12.407 6.511 1.00 97.50 305 TRP A C 1
ATOM 2440 O O . TRP A 1 305 ? -17.175 13.346 7.304 1.00 97.50 305 TRP A O 1
ATOM 2450 N N . ALA A 1 306 ? -16.135 11.569 6.391 1.00 97.56 306 ALA A N 1
ATOM 2451 C CA . ALA A 1 306 ? -14.956 11.620 7.241 1.00 97.56 306 ALA A CA 1
ATOM 2452 C C . ALA A 1 306 ? -14.198 12.951 7.111 1.00 97.56 306 ALA A C 1
ATOM 2454 O O . ALA A 1 306 ? -13.821 13.546 8.120 1.00 97.56 306 ALA A O 1
ATOM 2455 N N . GLU A 1 307 ? -14.020 13.453 5.883 1.00 95.94 307 GLU A N 1
ATOM 2456 C CA . GLU A 1 307 ? -13.396 14.755 5.617 1.00 95.94 307 GLU A CA 1
ATOM 2457 C C . GLU A 1 307 ? -14.232 15.909 6.187 1.00 95.94 307 GLU A C 1
ATOM 2459 O O . GLU A 1 307 ? -13.684 16.814 6.818 1.00 95.94 307 GLU A O 1
ATOM 2464 N N . ARG A 1 308 ? -15.563 15.865 6.020 1.00 96.88 308 ARG A N 1
ATOM 2465 C CA . ARG A 1 308 ? -16.489 16.868 6.576 1.00 96.88 308 ARG A CA 1
ATOM 2466 C C . ARG A 1 308 ? -16.389 16.954 8.099 1.00 96.88 308 ARG A C 1
ATOM 2468 O O . ARG A 1 308 ? -16.403 18.057 8.640 1.00 96.88 308 ARG A O 1
ATOM 2475 N N . ASP A 1 309 ? -16.286 15.813 8.775 1.00 96.56 309 ASP A N 1
ATOM 2476 C CA . ASP A 1 309 ? -16.255 15.742 10.242 1.00 96.56 309 ASP A CA 1
ATOM 2477 C C . ASP A 1 309 ? -14.829 15.861 10.816 1.00 96.56 309 ASP A C 1
ATOM 2479 O O . ASP A 1 309 ? -14.608 15.794 12.030 1.00 96.56 309 ASP A O 1
ATOM 2483 N N . GLY A 1 310 ? -13.846 16.091 9.940 1.00 95.75 310 GLY A N 1
ATOM 2484 C CA . GLY A 1 310 ? -12.462 16.360 10.307 1.00 95.75 310 GLY A CA 1
ATOM 2485 C C . GLY A 1 310 ? -11.741 15.157 10.908 1.00 95.75 310 GLY A C 1
ATOM 2486 O O . GLY A 1 310 ? -10.864 15.352 11.759 1.00 95.75 310 GLY A O 1
ATOM 2487 N N . LEU A 1 311 ? -12.115 13.933 10.521 1.00 96.31 311 LEU A N 1
ATOM 2488 C CA . LEU A 1 311 ? -11.356 12.738 10.888 1.00 96.31 311 LEU A CA 1
ATOM 2489 C C . LEU A 1 311 ? -9.958 12.803 10.261 1.00 96.31 311 LEU A C 1
ATOM 2491 O O . LEU A 1 311 ? -9.793 13.144 9.088 1.00 96.31 311 LEU A O 1
ATOM 2495 N N . ARG A 1 312 ? -8.936 12.479 11.052 1.00 94.38 312 ARG A N 1
ATOM 2496 C CA . ARG A 1 312 ? -7.520 12.546 10.668 1.00 94.38 312 ARG A CA 1
ATOM 2497 C C . ARG A 1 312 ? -7.108 11.273 9.927 1.00 94.38 312 ARG A C 1
ATOM 2499 O O . ARG A 1 312 ? -6.353 10.456 10.449 1.00 94.38 312 ARG A O 1
ATOM 2506 N N . LEU A 1 313 ? -7.636 11.112 8.713 1.00 93.44 313 LEU A N 1
ATOM 2507 C CA . LEU A 1 313 ? -7.448 9.945 7.844 1.00 93.44 313 LEU A CA 1
ATOM 2508 C C . LEU A 1 313 ? -6.768 10.335 6.531 1.00 93.44 313 LEU A C 1
ATOM 2510 O O . LEU A 1 313 ? -6.940 11.449 6.037 1.00 93.44 313 LEU A O 1
ATOM 2514 N N . GLY A 1 314 ? -6.030 9.398 5.944 1.00 93.25 314 GLY A N 1
ATOM 2515 C CA . GLY A 1 314 ? -5.637 9.451 4.542 1.00 93.25 314 GLY A CA 1
ATOM 2516 C C . GLY A 1 314 ? -6.548 8.591 3.670 1.00 93.25 314 GLY A C 1
ATOM 2517 O O . GLY A 1 314 ? -7.097 7.587 4.128 1.00 93.25 314 GLY A O 1
ATOM 2518 N N . PHE A 1 315 ? -6.705 8.992 2.408 1.00 94.69 315 PHE A N 1
ATOM 2519 C CA . PHE A 1 315 ? -7.482 8.260 1.412 1.00 94.69 315 PHE A CA 1
ATOM 2520 C C . PHE A 1 315 ? -6.666 8.104 0.138 1.00 94.69 315 PHE A C 1
ATOM 2522 O O . PHE A 1 315 ? -6.344 9.093 -0.524 1.00 94.69 315 PHE A O 1
ATOM 2529 N N . GLU A 1 316 ? -6.382 6.862 -0.236 1.00 92.56 316 GLU A N 1
ATOM 2530 C CA . GLU A 1 316 ? -5.714 6.550 -1.496 1.00 92.56 316 GLU A CA 1
ATOM 2531 C C . GLU A 1 316 ? -6.702 5.878 -2.455 1.00 92.56 316 GLU A C 1
ATOM 2533 O O . GLU A 1 316 ? -7.338 4.891 -2.077 1.00 92.56 316 GLU A O 1
ATOM 2538 N N . PRO A 1 317 ? -6.881 6.388 -3.688 1.00 92.25 317 PRO A N 1
ATOM 2539 C CA . PRO A 1 317 ? -7.773 5.767 -4.661 1.00 92.25 317 PRO A CA 1
ATOM 2540 C C . PRO A 1 317 ? -7.355 4.325 -4.964 1.00 92.25 317 PRO A C 1
ATOM 2542 O O . PRO A 1 317 ? -6.204 4.077 -5.328 1.00 92.25 317 PRO A O 1
ATOM 2545 N N . VAL A 1 318 ? -8.298 3.382 -4.889 1.00 90.12 318 VAL A N 1
ATOM 2546 C CA . VAL A 1 318 ? -8.055 1.995 -5.314 1.00 90.12 318 VAL A CA 1
ATOM 2547 C C . VAL A 1 318 ? -8.472 1.792 -6.771 1.00 90.12 318 VAL A C 1
ATOM 2549 O O . VAL A 1 318 ? -9.415 2.431 -7.256 1.00 90.12 318 VAL A O 1
ATOM 2552 N N . PRO A 1 319 ? -7.784 0.915 -7.515 1.00 87.81 319 PRO A N 1
ATOM 2553 C CA . PRO A 1 319 ? -8.135 0.655 -8.898 1.00 87.81 319 PRO A CA 1
ATOM 2554 C C . PRO A 1 319 ? -9.456 -0.114 -8.995 1.00 87.81 319 PRO A C 1
ATOM 2556 O O . PRO A 1 319 ? -9.665 -1.119 -8.314 1.00 87.81 319 PRO A O 1
ATOM 2559 N N . CYS A 1 320 ? -10.330 0.340 -9.890 1.00 86.94 320 CYS A N 1
ATOM 2560 C CA . CYS A 1 320 ? -11.670 -0.209 -10.071 1.00 86.94 320 CYS A CA 1
ATOM 2561 C C . CYS A 1 320 ? -11.889 -0.627 -11.532 1.00 86.94 320 CYS A C 1
ATOM 2563 O O . CYS A 1 320 ? -11.508 0.095 -12.454 1.00 86.94 320 CYS A O 1
ATOM 2565 N N . ALA A 1 321 ? -12.525 -1.777 -11.747 1.00 85.25 321 ALA A N 1
ATOM 2566 C CA . ALA A 1 321 ? -12.954 -2.275 -13.057 1.00 85.25 321 ALA A CA 1
ATOM 2567 C C . ALA A 1 321 ? -14.357 -2.884 -12.962 1.00 85.25 321 ALA A C 1
ATOM 2569 O O . ALA A 1 321 ? -14.602 -4.016 -13.383 1.00 85.25 321 ALA A O 1
ATOM 2570 N N . ILE A 1 322 ? -15.277 -2.131 -12.366 1.00 81.31 322 ILE A N 1
ATOM 2571 C CA . ILE A 1 322 ? -16.673 -2.534 -12.236 1.00 81.31 322 ILE A CA 1
ATOM 2572 C C . ILE A 1 322 ? -17.338 -2.348 -13.598 1.00 81.31 322 ILE A C 1
ATOM 2574 O O . ILE A 1 322 ? -17.537 -1.227 -14.066 1.00 81.31 322 ILE A O 1
ATOM 2578 N N . SER A 1 323 ? -17.649 -3.452 -14.276 1.00 71.31 323 SER A N 1
ATOM 2579 C CA . SER A 1 323 ? -18.397 -3.393 -15.527 1.00 71.31 323 SER A CA 1
ATOM 2580 C C . SER A 1 323 ? -19.862 -3.092 -15.222 1.00 71.31 323 SER A C 1
ATOM 2582 O O . SER A 1 323 ? -20.546 -3.926 -14.633 1.00 71.31 323 SER A O 1
ATOM 2584 N N . THR A 1 324 ? -20.393 -1.974 -15.709 1.00 61.75 324 THR A N 1
ATOM 2585 C CA . THR A 1 324 ? -21.833 -1.644 -15.642 1.00 61.75 324 THR A CA 1
ATOM 2586 C C . THR A 1 324 ? -22.725 -2.524 -16.525 1.00 61.75 324 THR A C 1
ATOM 2588 O O . THR A 1 324 ? -23.883 -2.212 -16.779 1.00 61.75 324 THR A O 1
ATOM 2591 N N . SER A 1 325 ? -22.211 -3.657 -17.001 1.00 49.31 325 SER A N 1
ATOM 2592 C CA . SER A 1 325 ? -22.854 -4.487 -18.007 1.00 49.31 325 SER A CA 1
ATOM 2593 C C . SER A 1 325 ? -23.091 -5.903 -17.495 1.00 49.31 325 SER A C 1
ATOM 2595 O O . SER A 1 325 ? -22.320 -6.818 -17.770 1.00 49.31 325 SER A O 1
ATOM 2597 N N . SER A 1 326 ? -24.247 -6.115 -16.880 1.00 42.12 326 SER A N 1
ATOM 2598 C CA . SER A 1 326 ? -25.213 -7.023 -17.500 1.00 42.12 326 SER A CA 1
ATOM 2599 C C . SER A 1 326 ? -26.604 -6.713 -16.965 1.00 42.12 326 SER A C 1
ATOM 2601 O O . SER A 1 326 ? -26.840 -6.735 -15.761 1.00 42.12 326 SER A O 1
ATOM 2603 N N . ALA A 1 327 ? -27.532 -6.412 -17.875 1.00 45.09 327 ALA A N 1
ATOM 2604 C CA . ALA A 1 327 ? -28.949 -6.515 -17.565 1.00 45.09 327 ALA A CA 1
ATOM 2605 C C . ALA A 1 327 ? -29.202 -7.898 -16.932 1.00 45.09 327 ALA A C 1
ATOM 2607 O O . ALA A 1 327 ? -28.601 -8.877 -17.398 1.00 45.09 327 ALA A O 1
ATOM 2608 N N . PRO A 1 328 ? -30.038 -7.999 -15.883 1.00 43.56 328 PRO A N 1
ATOM 2609 C CA . PRO A 1 328 ? -30.301 -9.269 -15.224 1.00 43.56 328 PRO A CA 1
ATOM 2610 C C . PRO A 1 328 ? -30.724 -10.291 -16.279 1.00 43.56 328 PRO A C 1
ATOM 2612 O O . PRO A 1 328 ? -31.688 -10.066 -17.015 1.00 43.56 328 PRO A O 1
ATOM 2615 N N . LYS A 1 329 ? -29.984 -11.404 -16.376 1.00 45.91 329 LYS A N 1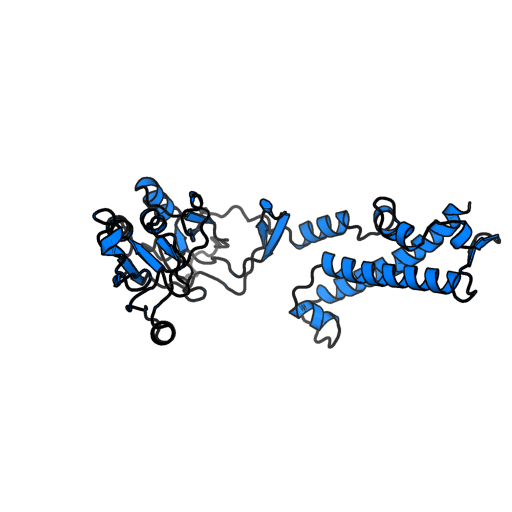
ATOM 2616 C CA . LYS A 1 329 ? -30.449 -12.571 -17.126 1.00 45.91 329 LYS A CA 1
ATOM 2617 C C . LYS A 1 329 ? -31.746 -13.005 -16.459 1.00 45.91 329 LYS A C 1
ATOM 2619 O O . LYS A 1 329 ? -31.729 -13.546 -15.358 1.00 45.91 329 LYS A O 1
ATOM 2624 N N . THR A 1 330 ? -32.858 -12.675 -17.098 1.00 48.94 330 THR A N 1
ATOM 2625 C CA . THR A 1 330 ? -34.183 -13.146 -16.718 1.00 48.94 330 THR A CA 1
ATOM 2626 C C . THR A 1 330 ? -34.136 -14.667 -16.830 1.00 48.94 330 THR A C 1
ATOM 2628 O O . THR A 1 330 ? -33.821 -15.185 -17.902 1.00 48.94 330 THR A O 1
ATOM 2631 N N . VAL A 1 331 ? -34.312 -15.349 -15.696 1.00 54.09 331 VAL A N 1
ATOM 2632 C CA . VAL A 1 331 ? -34.400 -16.815 -15.611 1.00 54.09 331 VAL A CA 1
ATOM 2633 C C . VAL A 1 331 ? -35.758 -17.267 -16.116 1.00 54.09 331 VAL A C 1
ATOM 2635 O O . VAL A 1 331 ? -36.757 -16.609 -15.739 1.00 54.09 331 VAL A O 1
#

pLDDT: mean 83.32, std 14.86, range [38.41, 98.31]

Sequence (331 aa):
MSKDALNAFGDLIIGARDQTLENLLRDLDVRGSNHTGFGSLLRNRRVTDALLAEVIDHLLFNLMVAIQETDISQEVRLKIARDGTVHDVLEITDGLAGELLTDQGWIAQKSKFSDRKIEERTRERFAPPTAPAAGDGTQYYTLTSNPAQNTQSFIYQTDAEAARLADENDDIYLGPYTADDLGRDEITFHDWIPSVSSFVMTDRFVSTVQSYDMRQPDFFEVQLTWGPENLLEWVGDEIKAFFTMRPPAVDVIDPEKTPLHFWPQLKKYKLLDYVVTQPLPEGVHLAVDRSRPFMAICTDRFKTWAERDGLRLGFEPVPCAISTSSAPKTV

Secondary structure (DSSP, 8-state):
-HHHHHH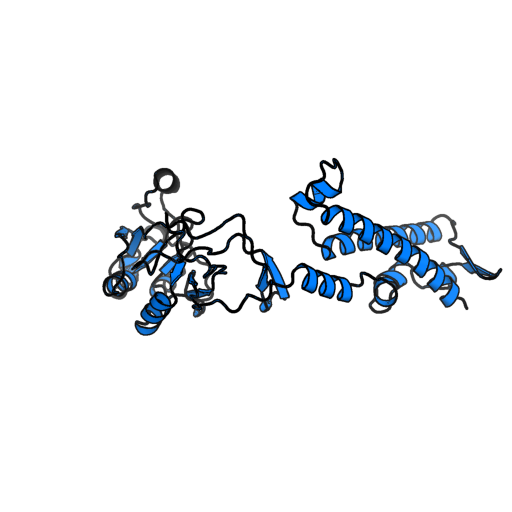HHHHHHHHHHHHHHHHHHHHHH-TT----SHHHHHHHTT--HHHHHHHHHHHHHHHHHHHHHHHHHHS---EEEETTEEEEGGGT-S-HHHHHHSTTSHHHHH-TT-HHHHHHHHHHHTPPP-----TT---EEEEEE-GGG-----BEES-HHHHHHHHHTT----S-EE-TTS-TTGGGG-SEEEBSSSEEEEHHHHHHHTTSSS-PPEEEEE-EEETTEETHHHHGGG---EEEEEPPEE--EETT---EEEETTTTEEEE-S-EE-SPPPTT--EEEETTEEEEEEEEHHHHHHHHHTT--EEEEEPPB-----------

Foldseek 3Di:
DLVVLVVVVLLVVQVVLQVVLVVLVVLCPDPPDPDDDPSVVCNVVVQASVNSSVVSLVVSLVVQVVVVVCVVPPVDWDWGADPNDIDTPVVRDPGPSCLDDDCNHSLNPPHCDRVVNSVVVCCVVQVQPPQPPADVDWWKWWWDFQVVLVDPFAKEFPDVVQQVVQVVVVHHDQAAIERQRADLVRVLLAQWGAHPRFIKGFPLVQVLQVPDQFDDWDKHFHFYDHVVHTSCVPSDPSGDTMITTHAAEDAQKDQVDWTWDQDPVVRDIDTDRIARAADDDPRRAWYAYPVGNSIIMGIPVVVVSCVVSVHRIDIGIGHYDHHPDDDPPDD

Radius of gyration: 29.34 Å; chains: 1; bounding box: 84×43×80 Å